Protein AF-A0A811P058-F1 (afdb_monomer_lite)

Radius of gyration: 27.22 Å; chains: 1; bounding box: 80×52×92 Å

Sequence (343 aa):
MEMPRRRNKPLLLSAISLLVLAWPASCADPVLLPVSKDTVTSLYTIPVRDGANHVIYLAGPLLWSTCAADHLPPKISCHDTACKLANAYRAPRCHEAAQLCASKTQCTAYPYNLVTGRCAAASLVHTRLIANTTDGRNSLSQVSVRAVAACTPRTLLPRLPAGAAGVAGLADDGLALPAQVAASQRVANRFLLCLPRRDNPLYYIPASGVTVNQAQVQLPAHALSTGGVVLCTRVPYTAIRPDVYRPVVQAFDRALARNDAKVPVVAPFELCYRSSMLGNTRLGYAVPDIALVLEDGKSWMFVSSCSMVDVNGQTACLAFVEMKGVKAGDLAVAAVVVGGVLT

Secondary structure (DSSP, 8-state):
--PPPP-PPPP-----------PPPP-PPPEE---EE-TTT--EEEE-BTT-EEEEETT---EEEE--TT-PPP---TTSHHHHHHTTS--TT-GGGGGTTTTSSS-EE--EETTTTEE--EEEEEEEEEEEEESSSSEEEEEEEEEEEEEE-GGG-TTSPTTEEEEEE-SSSTTSHHHHHHHHHT--S--------SS--PEEE-EEEEEETTEEP---TTTTTTT-EEE-TTSSSEEE-HHHHHHHHHHHHHHH--GGGB----TT-S-EEEGGGS-EETTEES---EEEEETTS-EEEE-HHHHEEESSSSEEEESEEEPTT--TT-TTS-SEEE-----

Structure (mmCIF, N/CA/C/O backbone):
data_AF-A0A811P058-F1
#
_entry.id   AF-A0A811P058-F1
#
loop_
_atom_site.group_PDB
_atom_site.id
_atom_site.type_symbol
_atom_site.label_atom_id
_atom_site.label_alt_id
_atom_site.label_comp_id
_atom_site.label_asym_id
_atom_site.label_entity_id
_atom_site.label_seq_id
_atom_site.pdbx_PDB_ins_code
_atom_site.Cartn_x
_atom_site.Cartn_y
_atom_site.Cartn_z
_atom_site.occupancy
_atom_site.B_iso_or_equiv
_atom_site.auth_seq_id
_atom_site.auth_comp_id
_atom_site.auth_asym_id
_atom_site.auth_atom_id
_atom_site.pdbx_PDB_model_num
ATOM 1 N N . MET A 1 1 ? 54.158 19.398 63.928 1.00 38.81 1 MET A N 1
ATOM 2 C CA . MET A 1 1 ? 53.515 18.847 62.717 1.00 38.81 1 MET A CA 1
ATOM 3 C C . MET A 1 1 ? 52.193 19.573 62.563 1.00 38.81 1 MET A C 1
ATOM 5 O O . MET A 1 1 ? 51.240 19.215 63.233 1.00 38.81 1 MET A O 1
ATOM 9 N N . GLU A 1 2 ? 52.171 20.626 61.750 1.00 34.31 2 GLU A N 1
ATOM 10 C CA . GLU A 1 2 ? 50.990 21.460 61.505 1.00 34.31 2 GLU A CA 1
ATOM 11 C C . GLU A 1 2 ? 50.719 21.414 59.992 1.00 34.31 2 GLU A C 1
ATOM 13 O O . GLU A 1 2 ? 51.580 21.797 59.199 1.00 34.31 2 GLU A O 1
ATOM 18 N N . MET A 1 3 ? 49.575 20.866 59.572 1.00 35.75 3 MET A N 1
ATOM 19 C CA . MET A 1 3 ? 49.174 20.802 58.158 1.00 35.75 3 MET A CA 1
ATOM 20 C C . MET A 1 3 ? 48.406 22.069 57.748 1.00 35.75 3 MET A C 1
ATOM 22 O O . MET A 1 3 ? 47.492 22.470 58.471 1.00 35.75 3 MET A O 1
ATOM 26 N N . PRO A 1 4 ? 48.656 22.665 56.565 1.00 42.00 4 PRO A N 1
ATOM 27 C CA . PRO A 1 4 ? 47.849 23.779 56.085 1.00 42.00 4 PRO A CA 1
ATOM 28 C C . PRO A 1 4 ? 46.594 23.297 55.334 1.00 42.00 4 PRO A C 1
ATOM 30 O O . PRO A 1 4 ? 46.654 22.508 54.389 1.00 42.00 4 PRO A O 1
ATOM 33 N N . ARG A 1 5 ? 45.436 23.831 55.747 1.00 41.66 5 ARG A N 1
ATOM 34 C CA . ARG A 1 5 ? 44.120 23.685 55.100 1.00 41.66 5 ARG A CA 1
ATOM 35 C C . ARG A 1 5 ? 44.126 24.271 53.681 1.00 41.66 5 ARG A C 1
ATOM 37 O O . ARG A 1 5 ? 44.352 25.467 53.502 1.00 41.66 5 ARG A O 1
ATOM 44 N N . ARG A 1 6 ? 43.777 23.458 52.674 1.00 42.59 6 ARG A N 1
ATOM 45 C CA . ARG A 1 6 ? 43.432 23.933 51.321 1.00 42.59 6 ARG A CA 1
ATOM 46 C C . ARG A 1 6 ? 42.045 24.583 51.315 1.00 42.59 6 ARG A C 1
ATOM 48 O O . ARG A 1 6 ? 41.082 24.040 51.845 1.00 42.59 6 ARG A O 1
ATOM 55 N N . ARG A 1 7 ? 41.970 25.758 50.693 1.00 42.44 7 ARG A N 1
ATOM 56 C CA . ARG A 1 7 ? 40.791 26.622 50.565 1.00 42.44 7 ARG A CA 1
ATOM 57 C C . ARG A 1 7 ? 40.096 26.311 49.231 1.00 42.44 7 ARG A C 1
ATOM 59 O O . ARG A 1 7 ? 40.670 26.571 48.177 1.00 42.44 7 ARG A O 1
ATOM 66 N N . ASN A 1 8 ? 38.891 25.742 49.275 1.00 36.94 8 ASN A N 1
ATOM 67 C CA . ASN A 1 8 ? 38.067 25.483 48.087 1.00 36.94 8 ASN A CA 1
ATOM 68 C C . ASN A 1 8 ? 37.510 26.800 47.516 1.00 36.94 8 ASN A C 1
ATOM 70 O O . ASN A 1 8 ? 36.935 27.597 48.255 1.00 36.94 8 ASN A O 1
ATOM 74 N N . LYS A 1 9 ? 37.658 27.015 46.202 1.00 41.53 9 LYS A N 1
ATOM 75 C CA . LYS A 1 9 ? 36.930 28.040 45.432 1.00 41.53 9 LYS A CA 1
ATOM 76 C C . LYS A 1 9 ? 35.772 27.360 44.684 1.00 41.53 9 LYS A C 1
ATOM 78 O O . LYS A 1 9 ? 36.007 26.295 44.114 1.00 41.53 9 LYS A O 1
ATOM 83 N N . PRO A 1 10 ? 34.555 27.929 44.657 1.00 41.50 10 PRO A N 1
ATOM 84 C CA . PRO A 1 10 ? 33.434 27.337 43.937 1.00 41.50 10 PRO A CA 1
ATOM 85 C C . PRO A 1 10 ? 33.544 27.635 42.433 1.00 41.50 10 PRO A C 1
ATOM 87 O O . PRO A 1 10 ? 33.749 28.783 42.036 1.00 41.50 10 PRO A O 1
ATOM 90 N N . LEU A 1 11 ? 33.413 26.600 41.597 1.00 42.66 11 LEU A N 1
ATOM 91 C CA . LEU A 1 11 ? 33.193 26.745 40.156 1.00 42.66 11 LEU A CA 1
ATOM 92 C C . LEU A 1 11 ? 31.744 27.194 39.913 1.00 42.66 11 LEU A C 1
ATOM 94 O O . LEU A 1 11 ? 30.808 26.475 40.256 1.00 42.66 11 LEU A O 1
ATOM 98 N N . LEU A 1 12 ? 31.562 28.359 39.289 1.00 43.12 12 LEU A N 1
ATOM 99 C CA . LEU A 1 12 ? 30.292 28.769 38.690 1.00 43.12 12 LEU A CA 1
ATOM 100 C C . LEU A 1 12 ? 30.102 28.024 37.359 1.00 43.12 12 LEU A C 1
ATOM 102 O O . LEU A 1 12 ? 30.808 28.289 36.389 1.00 43.12 12 LEU A O 1
ATOM 106 N N . LEU A 1 13 ? 29.148 27.093 37.316 1.00 39.47 13 LEU A N 1
ATOM 107 C CA . LEU A 1 13 ? 28.668 26.460 36.086 1.00 39.47 13 LEU A CA 1
ATOM 108 C C . LEU A 1 13 ? 27.566 27.336 35.471 1.00 39.47 13 LEU A C 1
ATOM 110 O O . LEU A 1 13 ? 26.465 27.441 36.004 1.00 39.47 13 LEU A O 1
ATOM 114 N N . SER A 1 14 ? 27.893 27.978 34.351 1.00 42.94 14 SER 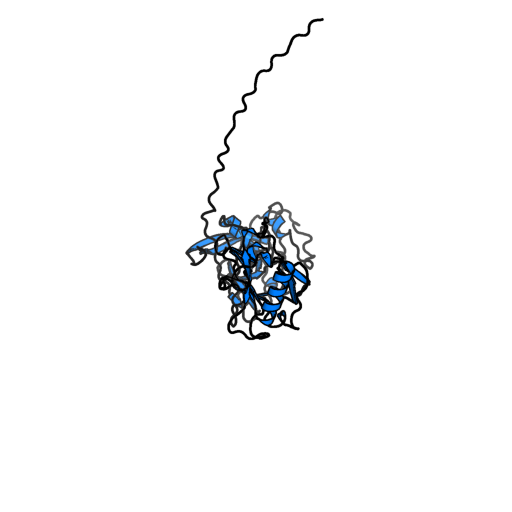A N 1
ATOM 115 C CA . SER A 1 14 ? 26.953 28.676 33.471 1.00 42.94 14 SER A CA 1
ATOM 116 C C . SER A 1 14 ? 26.038 27.658 32.778 1.00 42.94 14 SER A C 1
ATOM 118 O O . SER A 1 14 ? 26.513 26.793 32.041 1.00 42.94 14 SER A O 1
ATOM 120 N N . ALA A 1 15 ? 24.729 27.740 33.027 1.00 45.22 15 ALA A N 1
ATOM 121 C CA . ALA A 1 15 ? 23.721 26.944 32.337 1.00 45.22 15 ALA A CA 1
ATOM 122 C C . ALA A 1 15 ? 23.413 27.576 30.969 1.00 45.22 15 ALA A C 1
ATOM 124 O O . ALA A 1 15 ? 22.687 28.566 30.873 1.00 45.22 15 ALA A O 1
ATOM 125 N N . ILE A 1 16 ? 23.971 27.004 29.903 1.00 48.12 16 ILE A N 1
ATOM 126 C CA . ILE A 1 16 ? 23.606 27.340 28.523 1.00 48.12 16 ILE A CA 1
ATOM 127 C C . ILE A 1 16 ? 22.242 26.699 28.242 1.00 48.12 16 ILE A C 1
ATOM 129 O O . ILE A 1 16 ? 22.132 25.486 28.075 1.00 48.12 16 ILE A O 1
ATOM 133 N N . SER A 1 17 ? 21.196 27.524 28.225 1.00 46.06 17 SER A N 1
ATOM 134 C CA . SER A 1 17 ? 19.852 27.132 27.798 1.00 46.06 17 SER A CA 1
ATOM 135 C C . SER A 1 17 ? 19.861 26.835 26.295 1.00 46.06 17 SER A C 1
ATOM 137 O O . SER A 1 17 ? 19.980 27.746 25.474 1.00 46.06 17 SER A O 1
ATOM 139 N N . LEU A 1 18 ? 19.773 25.554 25.923 1.00 43.38 18 LEU A N 1
ATOM 140 C CA . LEU A 1 18 ? 19.507 25.136 24.548 1.00 43.38 18 LEU A CA 1
ATOM 141 C C . LEU A 1 18 ? 18.039 25.438 24.218 1.00 43.38 18 LEU A C 1
ATOM 143 O O . LEU A 1 18 ? 17.143 24.668 24.564 1.00 43.38 18 LEU A O 1
ATOM 147 N N . LEU A 1 19 ? 17.793 26.540 23.506 1.00 43.75 19 LEU A N 1
ATOM 148 C CA . LEU A 1 19 ? 16.556 26.700 22.746 1.00 43.75 19 LEU A CA 1
ATOM 149 C C . LEU A 1 19 ? 16.527 25.639 21.639 1.00 43.75 19 LEU A C 1
ATOM 151 O O . LEU A 1 19 ? 17.188 25.766 20.609 1.00 43.75 19 LEU A O 1
ATOM 155 N N . VAL A 1 20 ? 15.742 24.586 21.854 1.00 41.78 20 VAL A N 1
ATOM 156 C CA . VAL A 1 20 ? 15.340 23.656 20.799 1.00 41.78 20 VAL A CA 1
ATOM 157 C C . VAL A 1 20 ? 14.341 24.394 19.909 1.00 41.78 20 VAL A C 1
ATOM 159 O O . VAL A 1 20 ? 13.150 24.458 20.204 1.00 41.78 20 VAL A O 1
ATOM 162 N N . LEU A 1 21 ? 14.832 24.989 18.822 1.00 40.75 21 LEU A N 1
ATOM 163 C CA . LEU A 1 21 ? 13.984 25.401 17.708 1.00 40.75 21 LEU A CA 1
ATOM 164 C C . LEU A 1 21 ? 13.399 24.125 17.094 1.00 40.75 21 LEU A C 1
ATOM 166 O O . LEU A 1 21 ? 14.088 23.409 16.367 1.00 40.75 21 LEU A O 1
ATOM 170 N N . ALA A 1 22 ? 12.142 23.821 17.415 1.00 41.25 22 ALA A N 1
ATOM 171 C CA . ALA A 1 22 ? 11.374 22.823 16.690 1.00 41.25 22 ALA A CA 1
ATOM 172 C C . ALA A 1 22 ? 11.374 23.218 15.206 1.00 41.25 22 ALA A C 1
ATOM 174 O O . ALA A 1 22 ? 10.851 24.269 14.833 1.00 41.25 22 ALA A O 1
ATOM 175 N N . TRP A 1 23 ? 12.024 22.411 14.367 1.00 35.03 23 TRP A N 1
ATOM 176 C CA . TRP A 1 23 ? 11.948 22.575 12.921 1.00 35.03 23 TRP A CA 1
ATOM 177 C C . TRP A 1 23 ? 10.477 22.470 12.508 1.00 35.03 23 TRP A C 1
ATOM 179 O O . TRP A 1 23 ? 9.822 21.500 12.904 1.00 35.03 23 TRP A O 1
ATOM 189 N N . PRO A 1 24 ? 9.927 23.430 11.743 1.00 38.19 24 PRO A N 1
ATOM 190 C CA . PRO A 1 24 ? 8.589 23.263 11.206 1.00 38.19 24 PRO A CA 1
ATOM 191 C C . PRO A 1 24 ? 8.572 21.987 10.359 1.00 38.19 24 PRO A C 1
ATOM 193 O O . PRO A 1 24 ? 9.517 21.713 9.612 1.00 38.19 24 PRO A O 1
ATOM 196 N N . ALA A 1 25 ? 7.507 21.192 10.501 1.00 45.97 25 ALA A N 1
ATOM 197 C CA . ALA A 1 25 ? 7.201 20.124 9.560 1.00 45.97 25 ALA A CA 1
ATOM 198 C C . ALA A 1 25 ? 7.347 20.700 8.145 1.00 45.97 25 ALA A C 1
ATOM 200 O O . ALA A 1 25 ? 6.796 21.764 7.869 1.00 45.97 25 ALA A O 1
ATOM 201 N N . SER A 1 26 ? 8.167 20.069 7.295 1.00 48.47 26 SER A N 1
ATOM 202 C CA . SER A 1 26 ? 8.442 20.580 5.946 1.00 48.47 26 SER A CA 1
ATOM 203 C C . SER A 1 26 ? 7.128 20.932 5.253 1.00 48.47 26 SER A C 1
ATOM 205 O O . SER A 1 26 ? 6.307 20.049 5.029 1.00 48.47 26 SER A O 1
ATOM 207 N N . CYS A 1 27 ? 6.938 22.210 4.911 1.00 56.34 27 CYS A N 1
ATOM 208 C CA . CYS A 1 27 ? 5.763 22.737 4.206 1.00 56.34 27 CYS A CA 1
ATOM 209 C C . CYS A 1 27 ? 5.696 22.289 2.731 1.00 56.34 27 CYS A C 1
ATOM 211 O O . CYS A 1 27 ? 5.217 23.035 1.883 1.00 56.34 27 CYS A O 1
ATOM 213 N N . ALA A 1 28 ? 6.278 21.136 2.397 1.00 75.81 28 ALA A N 1
ATOM 214 C CA . ALA A 1 28 ? 6.327 20.619 1.042 1.00 75.81 28 ALA A CA 1
ATOM 215 C C . ALA A 1 28 ? 5.158 19.658 0.825 1.00 75.81 28 ALA A C 1
ATOM 217 O O . ALA A 1 28 ? 5.014 18.669 1.547 1.00 75.81 28 ALA A O 1
ATOM 218 N N . ASP A 1 29 ? 4.342 19.951 -0.183 1.00 85.06 29 ASP A N 1
ATOM 219 C CA . ASP A 1 29 ? 3.196 19.125 -0.538 1.00 85.06 29 ASP A CA 1
ATOM 220 C C . ASP A 1 29 ? 3.654 17.761 -1.103 1.00 85.06 29 ASP A C 1
ATOM 222 O O . ASP A 1 29 ? 4.526 17.714 -1.983 1.00 85.06 29 ASP A O 1
ATOM 226 N N . PRO A 1 30 ? 3.082 16.634 -0.637 1.00 91.06 30 PRO A N 1
ATOM 227 C CA . PRO A 1 30 ? 3.326 15.310 -1.203 1.00 91.06 30 PRO A CA 1
ATOM 228 C C . PRO A 1 30 ? 3.024 15.219 -2.700 1.00 91.06 30 PRO A C 1
ATOM 230 O O . PRO A 1 30 ? 2.215 15.971 -3.238 1.00 91.06 30 PRO A O 1
ATOM 233 N N . VAL A 1 31 ? 3.623 14.230 -3.366 1.00 92.88 31 VAL A N 1
ATOM 234 C CA . VAL A 1 31 ? 3.373 13.939 -4.785 1.00 92.88 31 VAL A CA 1
ATOM 235 C C . VAL A 1 31 ? 2.233 12.932 -4.939 1.00 92.88 31 VAL A C 1
ATOM 237 O O . VAL A 1 31 ? 2.229 11.879 -4.304 1.00 92.88 31 VAL A O 1
ATOM 240 N N . LEU A 1 32 ? 1.300 13.240 -5.835 1.00 89.94 32 LEU A N 1
ATOM 241 C CA . LEU A 1 32 ? 0.148 12.434 -6.210 1.00 89.94 32 LEU A CA 1
ATOM 242 C C . LEU A 1 32 ? 0.330 11.859 -7.619 1.00 89.94 32 LEU A C 1
ATOM 244 O O . LEU A 1 32 ? 0.570 12.583 -8.588 1.00 89.94 32 LEU A O 1
ATOM 248 N N . LEU A 1 33 ? 0.156 10.543 -7.730 1.00 90.44 33 LEU A N 1
ATOM 249 C CA . LEU A 1 33 ? 0.177 9.806 -8.990 1.00 90.44 33 LEU A CA 1
ATOM 250 C C . LEU A 1 33 ? -1.098 8.958 -9.103 1.00 90.44 33 LEU A C 1
ATOM 252 O O . LEU A 1 33 ? -1.390 8.188 -8.184 1.00 90.44 33 LEU A O 1
ATOM 256 N N . PRO A 1 34 ? -1.865 9.066 -10.203 1.00 87.44 34 PRO A N 1
ATOM 257 C CA . PRO A 1 34 ? -3.047 8.238 -10.396 1.00 87.44 34 PRO A CA 1
ATOM 258 C C . PRO A 1 34 ? -2.641 6.792 -10.691 1.00 87.44 34 PRO A C 1
ATOM 260 O O . PRO A 1 34 ? -1.774 6.536 -11.527 1.00 87.44 34 PRO A O 1
ATOM 263 N N . VAL A 1 35 ? -3.302 5.839 -10.035 1.00 85.75 35 VAL A N 1
ATOM 264 C CA . VAL A 1 35 ? -3.096 4.406 -10.271 1.00 85.75 35 VAL A CA 1
ATOM 265 C C . VAL A 1 35 ? -4.185 3.876 -11.193 1.00 85.75 35 VAL A C 1
ATOM 267 O O . VAL A 1 35 ? -5.365 4.144 -10.987 1.00 85.75 35 VAL A O 1
ATOM 270 N N . SER A 1 36 ? -3.799 3.078 -12.183 1.00 81.75 36 SER A N 1
ATOM 271 C CA . SER A 1 36 ? -4.719 2.371 -13.080 1.00 81.75 36 SER A CA 1
ATOM 272 C C . SER A 1 36 ? -4.511 0.865 -12.992 1.00 81.75 36 SER A C 1
ATOM 274 O O . SER A 1 36 ? -3.379 0.408 -12.867 1.00 81.75 36 SER A O 1
ATOM 276 N N . LYS A 1 37 ? -5.593 0.083 -13.076 1.00 79.38 37 LYS A N 1
ATOM 277 C CA . LYS A 1 37 ? -5.523 -1.379 -13.214 1.00 79.38 37 LYS A CA 1
ATOM 278 C C . LYS A 1 37 ? -5.682 -1.774 -14.679 1.00 79.38 37 LYS A C 1
ATOM 280 O O . LYS A 1 37 ? -6.705 -1.459 -15.299 1.00 79.38 37 LYS A O 1
ATOM 285 N N . ASP A 1 38 ? -4.698 -2.492 -15.203 1.00 75.38 38 ASP A N 1
ATOM 286 C CA . ASP A 1 38 ? -4.760 -3.111 -16.522 1.00 75.38 38 ASP A CA 1
ATOM 287 C C . ASP A 1 38 ? -5.654 -4.358 -16.481 1.00 75.38 38 ASP A C 1
ATOM 289 O O . ASP A 1 38 ? -5.495 -5.224 -15.622 1.00 75.38 38 ASP A O 1
ATOM 293 N N . THR A 1 39 ? -6.620 -4.462 -17.391 1.00 74.44 39 THR A N 1
ATOM 294 C CA . THR A 1 39 ? -7.591 -5.571 -17.387 1.00 74.44 39 THR A CA 1
ATOM 295 C C . THR A 1 39 ? -7.058 -6.864 -17.962 1.00 74.44 39 THR A C 1
ATOM 297 O O . THR A 1 39 ? -7.596 -7.918 -17.644 1.00 74.44 39 THR A O 1
ATOM 300 N N . VAL A 1 40 ? -6.028 -6.798 -18.803 1.00 76.25 40 VAL A N 1
ATOM 301 C CA . VAL A 1 40 ? -5.489 -7.981 -19.482 1.00 76.25 40 VAL A CA 1
ATOM 302 C C . VAL A 1 40 ? -4.523 -8.722 -18.562 1.00 76.25 40 VAL A C 1
ATOM 304 O O . VAL A 1 40 ? -4.587 -9.939 -18.428 1.00 76.25 40 VAL A O 1
ATOM 307 N N . THR A 1 41 ? -3.644 -7.984 -17.891 1.00 73.19 41 THR A N 1
ATOM 308 C CA . THR A 1 41 ? -2.590 -8.534 -17.029 1.00 73.19 41 THR A CA 1
ATOM 309 C C . THR A 1 41 ? -2.934 -8.482 -15.542 1.00 73.19 41 THR A C 1
ATOM 311 O O . THR A 1 41 ? -2.233 -9.084 -14.734 1.00 73.19 41 THR A O 1
ATOM 314 N N . SER A 1 42 ? -3.995 -7.761 -15.155 1.00 73.69 42 SER A N 1
ATOM 315 C CA . SER A 1 42 ? -4.339 -7.449 -13.757 1.00 73.69 42 SER A CA 1
ATOM 316 C C . SER A 1 42 ? -3.266 -6.672 -12.979 1.00 73.69 42 SER A C 1
ATOM 318 O O . SER A 1 42 ? -3.402 -6.506 -11.764 1.00 73.69 42 SER A O 1
ATOM 320 N N . LEU A 1 43 ? -2.232 -6.169 -13.659 1.00 77.44 43 LEU A N 1
ATOM 321 C CA . LEU A 1 43 ? -1.178 -5.350 -13.069 1.00 77.44 43 LEU A CA 1
ATOM 322 C C . LEU A 1 43 ? -1.642 -3.900 -12.891 1.00 77.44 43 LEU A C 1
ATOM 324 O O . LEU A 1 43 ? -2.554 -3.426 -13.570 1.00 77.44 43 LEU A O 1
ATOM 328 N N . TYR A 1 44 ? -0.988 -3.188 -11.978 1.00 82.38 44 TYR A N 1
ATOM 329 C CA . TYR A 1 44 ? -1.272 -1.783 -11.696 1.00 82.38 44 TYR A CA 1
ATOM 330 C C . TYR A 1 44 ? -0.183 -0.893 -12.264 1.00 82.38 44 TYR A C 1
ATOM 332 O O . TYR A 1 44 ? 0.995 -1.227 -12.152 1.00 82.38 44 TYR A O 1
ATOM 340 N N . THR A 1 45 ? -0.565 0.244 -12.834 1.00 88.31 45 THR A N 1
ATOM 341 C CA . THR A 1 45 ? 0.360 1.196 -13.442 1.00 88.31 45 THR A CA 1
ATOM 342 C C . THR A 1 45 ? 0.178 2.603 -12.902 1.00 88.31 45 THR A C 1
ATOM 344 O O . THR A 1 45 ? -0.933 3.007 -12.562 1.00 88.31 45 THR A O 1
ATOM 347 N N . ILE A 1 46 ? 1.272 3.356 -12.901 1.00 91.12 46 ILE A N 1
ATOM 348 C CA . ILE A 1 46 ? 1.311 4.803 -12.676 1.00 91.12 46 ILE A CA 1
ATOM 349 C C . ILE A 1 46 ? 1.997 5.488 -13.864 1.00 91.12 46 ILE A C 1
ATOM 351 O O . ILE A 1 46 ? 2.926 4.907 -14.438 1.00 91.12 46 ILE A O 1
ATOM 355 N N . PRO A 1 47 ? 1.587 6.709 -14.240 1.00 90.00 47 PRO A N 1
ATOM 356 C CA . PRO A 1 47 ? 2.334 7.506 -15.202 1.00 90.00 47 PRO A CA 1
ATOM 357 C C . PRO A 1 47 ? 3.617 8.013 -14.534 1.00 90.00 47 PRO A C 1
ATOM 359 O O . PRO A 1 47 ? 3.573 8.509 -13.412 1.00 90.00 47 PRO A O 1
ATOM 362 N N . VAL A 1 48 ? 4.770 7.869 -15.191 1.00 82.88 48 VAL A N 1
ATOM 363 C CA . VAL A 1 48 ? 6.050 8.319 -14.609 1.00 82.88 48 VAL A CA 1
ATOM 364 C C . VAL A 1 48 ? 6.832 9.172 -15.598 1.00 82.88 48 VAL A C 1
ATOM 366 O O . VAL A 1 48 ? 6.769 10.399 -15.554 1.00 82.88 48 VAL A O 1
ATOM 369 N N . ARG A 1 49 ? 7.590 8.531 -16.487 1.00 69.44 49 ARG A N 1
ATOM 370 C CA . ARG A 1 49 ? 8.511 9.195 -17.409 1.00 69.44 49 ARG A CA 1
ATOM 371 C C . ARG A 1 49 ? 7.789 9.559 -18.698 1.00 69.44 49 ARG A C 1
ATOM 373 O O . ARG A 1 49 ? 7.265 8.664 -19.351 1.00 69.44 49 ARG A O 1
ATOM 380 N N . ASP A 1 50 ? 7.773 10.844 -19.050 1.00 68.62 50 ASP A N 1
ATOM 381 C CA . ASP A 1 50 ? 7.165 11.362 -20.288 1.00 68.62 50 ASP A CA 1
ATOM 382 C C . ASP A 1 50 ? 5.698 10.915 -20.480 1.00 68.62 50 ASP A C 1
ATOM 384 O O . ASP A 1 50 ? 5.233 10.672 -21.590 1.00 68.62 50 ASP A O 1
ATOM 388 N N . GLY A 1 51 ? 4.971 10.738 -19.368 1.00 68.25 51 GLY A N 1
ATOM 389 C CA . GLY A 1 51 ? 3.594 10.231 -19.355 1.00 68.25 51 GLY A CA 1
ATOM 390 C C . GLY A 1 51 ? 3.453 8.722 -19.596 1.00 68.25 51 GLY A C 1
ATOM 391 O O . GLY A 1 51 ? 2.347 8.196 -19.500 1.00 68.25 51 GLY A O 1
ATOM 392 N N . ALA A 1 52 ? 4.545 7.997 -19.856 1.00 86.19 52 ALA A N 1
ATOM 393 C CA . ALA A 1 52 ? 4.504 6.558 -20.068 1.00 86.19 52 ALA A CA 1
ATOM 394 C C . ALA A 1 52 ? 4.185 5.798 -18.771 1.00 86.19 52 ALA A C 1
ATOM 396 O O . ALA A 1 52 ? 4.708 6.091 -17.685 1.00 86.19 52 ALA A O 1
ATOM 397 N N . ASN A 1 53 ? 3.352 4.767 -18.906 1.00 91.62 53 ASN A N 1
ATOM 398 C CA . ASN A 1 53 ? 2.921 3.934 -17.793 1.00 91.62 53 ASN A CA 1
ATOM 399 C C . ASN A 1 53 ? 4.049 3.019 -17.312 1.00 91.62 53 ASN A C 1
ATOM 401 O O . ASN A 1 53 ? 4.765 2.410 -18.106 1.00 91.62 53 ASN A O 1
ATOM 405 N N . HIS A 1 54 ? 4.183 2.901 -15.998 1.00 94.00 54 HIS A N 1
ATOM 406 C CA . HIS A 1 54 ? 5.113 1.991 -15.346 1.00 94.00 54 HIS A CA 1
ATOM 407 C C . HIS A 1 54 ? 4.344 1.108 -14.379 1.00 94.00 54 HIS A C 1
ATOM 409 O O . HIS A 1 54 ? 3.503 1.596 -13.625 1.00 94.00 54 HIS A O 1
ATOM 415 N N . VAL A 1 55 ? 4.626 -0.191 -14.401 1.00 91.56 55 VAL A N 1
ATOM 416 C CA . VAL A 1 55 ? 3.999 -1.153 -13.493 1.00 91.56 55 VAL A CA 1
ATOM 417 C C . VAL A 1 55 ? 4.501 -0.920 -12.074 1.00 91.56 55 VAL A C 1
ATOM 419 O O . VAL A 1 55 ? 5.699 -0.777 -11.852 1.00 91.56 55 VAL A O 1
ATOM 422 N N . ILE A 1 56 ? 3.593 -0.896 -11.106 1.00 87.56 56 ILE A N 1
ATOM 423 C CA . ILE A 1 56 ? 3.933 -0.780 -9.690 1.00 87.56 56 ILE A CA 1
ATOM 424 C C . ILE A 1 56 ? 4.518 -2.105 -9.211 1.00 87.56 56 ILE A C 1
ATOM 426 O O . ILE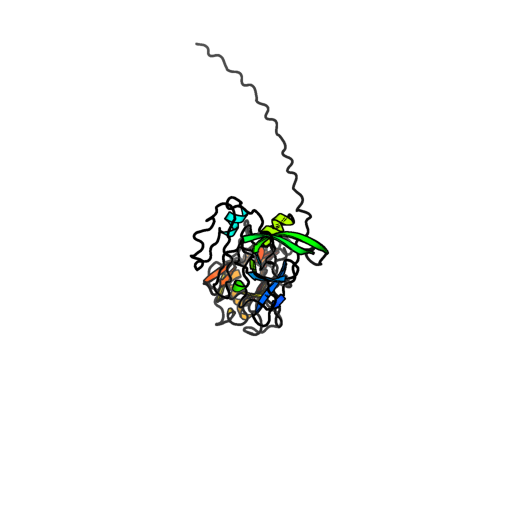 A 1 56 ? 3.880 -3.151 -9.344 1.00 87.56 56 ILE A O 1
ATOM 430 N N . TYR A 1 57 ? 5.696 -2.057 -8.593 1.00 81.75 57 TYR A N 1
ATOM 431 C CA . TYR A 1 57 ? 6.291 -3.224 -7.954 1.00 81.75 57 TYR A CA 1
ATOM 432 C C . TYR A 1 57 ? 6.714 -2.916 -6.516 1.00 81.75 57 TYR A C 1
ATOM 434 O O . TYR A 1 57 ? 7.737 -2.282 -6.276 1.00 81.75 57 TYR A O 1
ATOM 442 N N . LEU A 1 58 ? 5.934 -3.403 -5.545 1.00 75.38 58 LEU A N 1
ATOM 443 C CA . LEU A 1 58 ? 6.146 -3.131 -4.115 1.00 75.38 58 LEU A CA 1
ATOM 444 C C . LEU A 1 58 ? 7.493 -3.629 -3.580 1.00 75.38 58 LEU A C 1
ATOM 446 O O . LEU A 1 58 ? 8.091 -2.969 -2.744 1.00 75.38 58 LEU A O 1
ATOM 450 N N . ALA A 1 59 ? 7.986 -4.760 -4.086 1.00 74.19 59 ALA A N 1
ATOM 451 C CA . ALA A 1 59 ? 9.296 -5.302 -3.721 1.00 74.19 59 ALA A CA 1
ATOM 452 C C . ALA A 1 59 ? 10.403 -4.905 -4.719 1.00 74.19 59 ALA A C 1
ATOM 454 O O . ALA A 1 59 ? 11.494 -5.470 -4.709 1.00 74.19 59 ALA A O 1
ATOM 455 N N . GLY A 1 60 ? 10.122 -3.956 -5.617 1.00 77.81 60 GLY A N 1
ATOM 456 C CA . GLY A 1 60 ? 11.082 -3.466 -6.597 1.00 77.81 60 GLY A CA 1
ATOM 457 C C . GLY A 1 60 ? 12.017 -2.418 -5.999 1.00 77.81 60 GLY A C 1
ATOM 458 O O . GLY A 1 60 ? 11.516 -1.392 -5.543 1.00 77.81 60 GLY A O 1
ATOM 459 N N . PRO A 1 61 ? 13.347 -2.606 -6.056 1.00 85.25 61 PRO A N 1
ATOM 460 C CA . PRO A 1 61 ? 14.309 -1.620 -5.555 1.00 85.25 61 PRO A CA 1
ATOM 461 C C . PRO A 1 61 ? 14.608 -0.496 -6.561 1.00 85.25 61 PRO A C 1
ATOM 463 O O . PRO A 1 61 ? 15.280 0.470 -6.229 1.00 85.25 61 PRO A O 1
ATOM 466 N N . LEU A 1 62 ? 14.146 -0.619 -7.811 1.00 91.44 62 LEU A N 1
ATOM 467 C CA . LEU A 1 62 ? 14.528 0.266 -8.910 1.00 91.44 62 LEU A CA 1
ATOM 468 C C . LEU A 1 62 ? 13.314 0.817 -9.655 1.00 91.44 62 LEU A C 1
ATOM 470 O O . LEU A 1 62 ? 12.364 0.089 -9.947 1.00 91.44 62 LEU A O 1
ATOM 474 N N . LEU A 1 63 ? 13.412 2.080 -10.065 1.00 93.94 63 LEU A N 1
ATOM 475 C CA . LEU A 1 63 ? 12.677 2.607 -11.211 1.00 93.94 63 LEU A CA 1
ATOM 476 C C . LEU A 1 63 ? 13.430 2.231 -12.494 1.00 93.94 63 LEU A C 1
ATOM 478 O O . LEU A 1 63 ? 14.616 2.531 -12.632 1.00 93.94 63 LEU A O 1
ATOM 482 N N . TRP A 1 64 ? 12.763 1.595 -13.453 1.00 93.25 64 TRP A N 1
ATOM 483 C CA . TRP A 1 64 ? 13.364 1.282 -14.746 1.00 93.25 64 TRP A CA 1
ATOM 484 C C . TRP A 1 64 ? 12.379 1.463 -15.891 1.00 93.25 64 TRP A C 1
ATOM 486 O O . TRP A 1 64 ? 11.175 1.276 -15.732 1.00 93.25 64 TRP A O 1
ATOM 496 N N . SER A 1 65 ? 12.904 1.854 -17.049 1.00 93.12 65 SER A N 1
ATOM 497 C CA . SER A 1 65 ? 12.113 2.237 -18.216 1.00 93.12 65 SER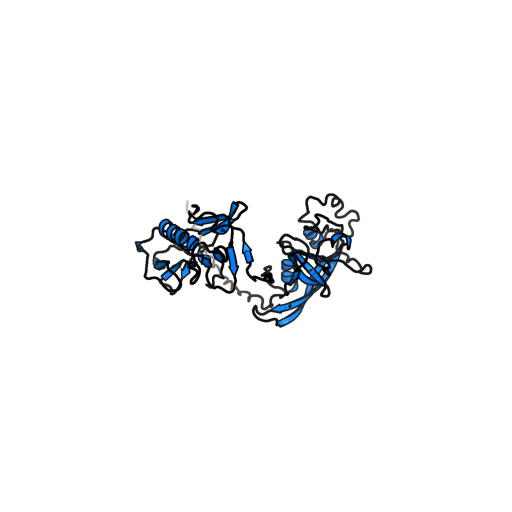 A CA 1
ATOM 498 C C . SER A 1 65 ? 12.862 1.922 -19.504 1.00 93.12 65 SER A C 1
ATOM 500 O O . SER A 1 65 ? 14.093 1.837 -19.508 1.00 93.12 65 SER A O 1
ATOM 502 N N . THR A 1 66 ? 12.152 1.777 -20.616 1.00 91.69 66 THR A N 1
ATOM 503 C CA . THR A 1 66 ? 12.772 1.856 -21.938 1.00 91.69 66 THR A CA 1
ATOM 504 C C . THR A 1 66 ? 13.237 3.274 -22.225 1.00 91.69 66 THR A C 1
ATOM 506 O O . THR A 1 66 ? 12.625 4.246 -21.786 1.00 91.69 66 THR A O 1
ATOM 509 N N . CYS A 1 67 ? 14.308 3.392 -22.999 1.00 85.94 67 CYS A N 1
ATOM 510 C CA . CYS A 1 67 ? 14.901 4.671 -23.366 1.00 85.94 67 CYS A CA 1
ATOM 511 C C . CYS A 1 67 ? 15.071 4.759 -24.878 1.00 85.94 67 CYS A C 1
ATOM 513 O O . CYS A 1 67 ? 15.221 3.734 -25.546 1.00 85.94 67 CYS A O 1
ATOM 515 N N . ALA A 1 68 ? 15.034 5.979 -25.409 1.00 78.00 68 ALA A N 1
ATOM 516 C CA . ALA A 1 68 ? 15.375 6.230 -26.801 1.00 78.00 68 ALA A CA 1
ATOM 517 C C . ALA A 1 68 ? 16.874 5.958 -27.042 1.00 78.00 68 ALA A C 1
ATOM 519 O O . ALA A 1 68 ? 17.692 6.099 -26.130 1.00 78.00 68 ALA A O 1
ATOM 520 N N . ALA A 1 69 ? 17.219 5.508 -28.251 1.00 62.62 69 ALA A N 1
ATOM 521 C CA . ALA A 1 69 ? 18.574 5.067 -28.600 1.00 62.62 69 ALA A CA 1
ATOM 522 C C . ALA A 1 69 ? 19.602 6.215 -28.650 1.00 62.62 69 ALA A C 1
ATOM 524 O O . ALA A 1 69 ? 20.800 5.977 -28.557 1.00 62.62 69 ALA A O 1
ATOM 525 N N . ASP A 1 70 ? 19.126 7.449 -28.777 1.00 59.50 70 ASP A N 1
ATOM 526 C CA . ASP A 1 70 ? 19.887 8.699 -28.792 1.00 59.50 70 ASP A CA 1
ATOM 527 C C . ASP A 1 70 ? 20.081 9.305 -27.393 1.00 59.50 70 ASP A C 1
ATOM 529 O O . ASP A 1 70 ? 20.742 10.335 -27.238 1.00 59.50 70 ASP A O 1
ATOM 533 N N . HIS A 1 71 ? 19.532 8.673 -26.351 1.00 63.47 71 HIS A N 1
ATOM 534 C CA . HIS A 1 71 ? 19.700 9.157 -24.994 1.00 63.47 71 HIS A CA 1
ATOM 535 C C . HIS A 1 71 ? 21.155 8.954 -24.564 1.00 63.47 71 HIS A C 1
ATOM 537 O O . HIS A 1 71 ? 21.583 7.835 -24.277 1.00 63.47 71 HIS A O 1
ATOM 543 N N . LEU A 1 72 ? 21.916 10.049 -24.490 1.00 58.81 72 LEU A N 1
ATOM 544 C CA . LEU A 1 72 ? 23.267 10.046 -23.933 1.00 58.81 72 LEU A CA 1
ATOM 545 C C . LEU A 1 72 ? 23.216 9.408 -22.535 1.00 58.81 72 LEU A C 1
ATOM 547 O O . LEU A 1 72 ? 22.494 9.915 -21.664 1.00 58.81 72 LEU A O 1
ATOM 551 N N . PRO A 1 73 ? 23.931 8.294 -22.297 1.00 59.28 73 PRO A N 1
ATOM 552 C CA . PRO A 1 73 ? 23.972 7.712 -20.974 1.00 59.28 73 PRO A CA 1
ATOM 553 C C . PRO A 1 73 ? 24.726 8.697 -20.070 1.00 59.28 73 PRO A C 1
ATOM 555 O O . PRO A 1 73 ? 25.817 9.155 -20.428 1.00 59.28 73 PRO A O 1
ATOM 558 N N . PRO A 1 74 ? 24.172 9.087 -18.915 1.00 62.09 74 PRO A N 1
ATOM 559 C CA . PRO A 1 74 ? 24.877 9.969 -18.015 1.00 62.09 74 PRO A CA 1
ATOM 560 C C . PRO A 1 74 ? 26.105 9.265 -17.459 1.00 62.09 74 PRO A C 1
ATOM 562 O O . PRO A 1 74 ? 26.181 8.038 -17.362 1.00 62.09 74 PRO A O 1
ATOM 565 N N . LYS A 1 75 ? 27.066 10.087 -17.049 1.00 69.50 75 LYS A N 1
ATOM 566 C CA . LYS A 1 75 ? 28.297 9.657 -16.392 1.00 69.50 75 LYS A CA 1
ATOM 567 C C . LYS A 1 75 ? 28.010 9.268 -14.934 1.00 69.50 75 LYS A C 1
ATOM 569 O O . LYS A 1 75 ? 28.552 9.893 -14.033 1.00 69.50 75 LYS A O 1
ATOM 574 N N . ILE A 1 76 ? 27.129 8.289 -14.699 1.00 86.25 76 ILE A N 1
ATOM 575 C CA . ILE A 1 76 ? 26.991 7.668 -13.375 1.00 86.25 76 ILE A CA 1
ATOM 576 C C . ILE A 1 76 ? 28.096 6.623 -13.260 1.00 86.25 76 ILE A C 1
ATOM 578 O O . ILE A 1 76 ? 28.095 5.602 -13.956 1.00 86.25 76 ILE A O 1
ATOM 582 N N . SER A 1 77 ? 29.063 6.926 -12.405 1.00 85.75 77 SER A N 1
ATOM 583 C CA . SER A 1 77 ? 30.244 6.110 -12.172 1.00 85.75 77 SER A CA 1
ATOM 584 C C . SER A 1 77 ? 29.930 4.952 -11.230 1.00 85.75 77 SER A C 1
ATOM 586 O O . SER A 1 77 ? 29.019 5.004 -10.405 1.00 85.75 77 SER A O 1
ATOM 588 N N . CYS A 1 78 ? 30.754 3.911 -11.290 1.00 83.44 78 CYS A N 1
ATOM 589 C CA . CYS A 1 78 ? 30.717 2.794 -10.352 1.00 83.44 78 CYS A CA 1
ATOM 590 C C . CYS A 1 78 ? 30.929 3.198 -8.884 1.00 83.44 78 CYS A C 1
ATOM 592 O O . CYS A 1 78 ? 30.507 2.484 -7.975 1.00 83.44 78 CYS A O 1
ATOM 594 N N . HIS A 1 79 ? 31.590 4.331 -8.638 1.00 85.31 79 HIS A N 1
ATOM 595 C CA . HIS A 1 79 ? 31.839 4.819 -7.282 1.00 85.31 79 HIS A CA 1
ATOM 596 C C . HIS A 1 79 ? 30.656 5.587 -6.684 1.00 85.31 79 HIS A C 1
ATOM 598 O O . HIS A 1 79 ? 30.602 5.745 -5.459 1.00 85.31 79 HIS A O 1
ATOM 604 N N . ASP A 1 80 ? 29.705 6.010 -7.520 1.00 89.56 80 ASP A N 1
ATOM 605 C CA . ASP A 1 80 ? 28.559 6.793 -7.082 1.00 89.56 80 ASP A CA 1
ATOM 606 C C . ASP A 1 80 ? 27.651 5.971 -6.171 1.00 89.56 80 ASP A C 1
ATOM 608 O O . ASP A 1 80 ? 27.387 4.786 -6.400 1.00 89.56 80 ASP A O 1
ATOM 612 N N . THR A 1 81 ? 27.106 6.627 -5.147 1.00 90.81 81 THR A N 1
ATOM 613 C CA . THR A 1 81 ? 26.147 6.011 -4.222 1.00 90.81 81 THR A CA 1
ATOM 614 C C . THR A 1 81 ? 24.941 5.439 -4.964 1.00 90.81 81 THR A C 1
ATOM 616 O O . THR A 1 81 ? 24.487 4.350 -4.626 1.00 90.81 81 THR A O 1
ATOM 619 N N . ALA A 1 82 ? 24.480 6.105 -6.030 1.00 91.38 82 ALA A N 1
ATOM 620 C CA . ALA A 1 82 ? 23.421 5.590 -6.894 1.00 91.38 82 ALA A CA 1
ATOM 621 C C . ALA A 1 82 ? 23.780 4.217 -7.489 1.00 91.38 82 ALA A C 1
ATOM 623 O O . ALA A 1 82 ? 22.954 3.313 -7.479 1.00 91.38 82 ALA A O 1
ATOM 624 N N . CYS A 1 83 ? 25.021 4.011 -7.939 1.00 89.44 83 CYS A N 1
ATOM 625 C CA . CYS A 1 83 ? 25.423 2.721 -8.497 1.00 89.44 83 CYS A CA 1
ATOM 626 C C . CYS A 1 83 ? 25.457 1.602 -7.448 1.00 89.44 83 CYS A C 1
ATOM 628 O O . CYS A 1 83 ? 25.070 0.464 -7.730 1.00 89.44 83 CYS A O 1
ATOM 630 N N . LYS A 1 84 ? 25.893 1.935 -6.227 1.00 88.81 84 LYS A N 1
ATOM 631 C CA . LYS A 1 84 ? 25.897 1.006 -5.089 1.00 88.81 84 LYS A CA 1
ATOM 632 C C . LYS A 1 84 ? 24.474 0.594 -4.713 1.00 88.81 84 LYS A C 1
ATOM 634 O O . LYS A 1 84 ? 24.214 -0.597 -4.595 1.00 88.81 84 LYS A O 1
ATOM 639 N N . LEU A 1 85 ? 23.562 1.564 -4.594 1.00 91.12 85 LEU A N 1
ATOM 640 C CA . LEU A 1 85 ? 22.141 1.328 -4.315 1.00 91.12 85 LEU A CA 1
ATOM 641 C C . LEU A 1 85 ? 21.485 0.488 -5.415 1.00 91.12 85 LEU A C 1
ATOM 643 O O . LEU A 1 85 ? 20.852 -0.521 -5.127 1.00 91.12 85 LEU A O 1
ATOM 647 N N . ALA A 1 86 ? 21.750 0.809 -6.686 1.00 89.31 86 ALA A N 1
ATOM 648 C CA . ALA A 1 86 ? 21.169 0.085 -7.816 1.00 89.31 86 ALA A CA 1
ATOM 649 C C . ALA A 1 86 ? 21.500 -1.412 -7.851 1.00 89.31 86 ALA A C 1
ATOM 651 O O . ALA A 1 86 ? 20.825 -2.183 -8.530 1.00 89.31 86 ALA A O 1
ATOM 652 N N . ASN A 1 87 ? 22.556 -1.809 -7.146 1.00 84.31 87 ASN A N 1
ATOM 653 C CA . ASN A 1 87 ? 23.064 -3.168 -7.107 1.00 84.31 87 ASN A CA 1
ATOM 654 C C . ASN A 1 87 ? 23.060 -3.780 -5.695 1.00 84.31 87 ASN A C 1
ATOM 656 O O . ASN A 1 87 ? 23.632 -4.862 -5.514 1.00 84.31 87 ASN A O 1
ATOM 660 N N . ALA A 1 88 ? 22.435 -3.108 -4.719 1.00 83.31 88 ALA A N 1
ATOM 661 C CA . ALA A 1 88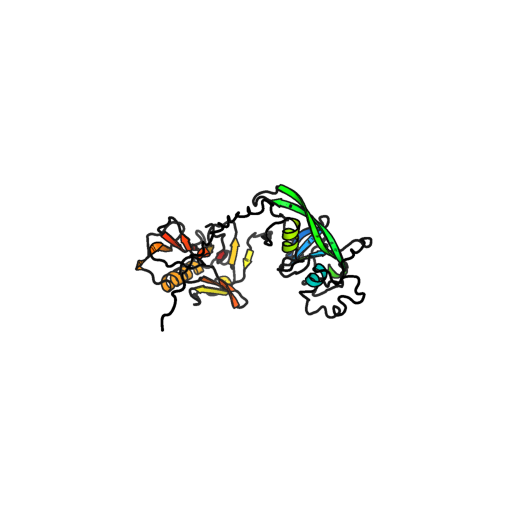 ? 22.334 -3.564 -3.334 1.00 83.31 88 ALA A CA 1
ATOM 662 C C . ALA A 1 88 ? 21.459 -4.822 -3.213 1.00 83.31 88 ALA A C 1
ATOM 664 O O . ALA A 1 88 ? 21.801 -5.749 -2.481 1.00 83.31 88 ALA A O 1
ATOM 665 N N . TYR A 1 89 ? 20.384 -4.890 -4.004 1.00 75.81 89 TYR A N 1
ATOM 666 C CA . TYR A 1 89 ? 19.463 -6.024 -4.054 1.00 75.81 89 TYR A CA 1
ATOM 667 C C . TYR A 1 89 ? 19.492 -6.680 -5.435 1.00 75.81 89 TYR A C 1
ATOM 669 O O . TYR A 1 89 ? 19.099 -6.077 -6.433 1.00 75.81 89 TYR A O 1
ATOM 677 N N . ARG A 1 90 ? 19.960 -7.933 -5.501 1.00 69.69 90 ARG A N 1
ATOM 678 C CA . ARG A 1 90 ? 20.109 -8.682 -6.760 1.00 69.69 90 ARG A CA 1
ATOM 679 C C . ARG A 1 90 ? 19.105 -9.819 -6.846 1.00 69.69 90 ARG A C 1
ATOM 681 O O . ARG A 1 90 ? 18.972 -10.611 -5.916 1.00 69.69 90 ARG A O 1
ATOM 688 N N . ALA A 1 91 ? 18.430 -9.926 -7.987 1.00 66.25 91 ALA A N 1
ATOM 689 C CA . ALA A 1 91 ? 17.541 -11.048 -8.247 1.00 66.25 91 ALA A CA 1
ATOM 690 C C . ALA A 1 91 ? 18.364 -12.349 -8.407 1.00 66.25 91 ALA A C 1
ATOM 692 O O . ALA A 1 91 ? 19.333 -12.353 -9.172 1.00 66.25 91 ALA A O 1
ATOM 693 N N . PRO A 1 92 ? 17.978 -13.464 -7.752 1.00 58.69 92 PRO A N 1
ATOM 694 C CA . PRO A 1 92 ? 18.777 -14.694 -7.718 1.00 58.69 92 PRO A CA 1
ATOM 695 C C . PRO A 1 92 ? 19.125 -15.278 -9.090 1.00 58.69 92 PRO A C 1
ATOM 697 O O . PRO A 1 92 ? 20.158 -15.913 -9.226 1.00 58.69 92 PRO A O 1
ATOM 700 N N . ARG A 1 93 ? 18.283 -15.055 -10.110 1.00 64.31 93 ARG A N 1
ATOM 701 C CA . ARG A 1 93 ? 18.449 -15.608 -11.468 1.00 64.31 93 ARG A CA 1
ATOM 702 C C . ARG A 1 93 ? 19.317 -14.755 -12.400 1.00 64.31 93 ARG A C 1
ATOM 704 O O . ARG A 1 93 ? 19.498 -15.115 -13.558 1.00 64.31 93 ARG A O 1
ATOM 711 N N . CYS A 1 94 ? 19.856 -13.637 -11.920 1.00 69.44 94 CYS A N 1
ATOM 712 C CA . CYS A 1 94 ? 20.647 -12.700 -12.720 1.00 69.44 94 CYS A CA 1
ATOM 713 C C . CYS A 1 94 ? 22.148 -12.927 -12.513 1.00 69.44 94 CYS A C 1
ATOM 715 O O . CYS A 1 94 ? 22.856 -12.061 -12.005 1.00 69.44 94 CYS A O 1
ATOM 717 N N . HIS A 1 95 ? 22.623 -14.122 -12.877 1.00 56.75 95 HIS A N 1
ATOM 718 C CA . HIS A 1 95 ? 24.000 -14.571 -12.626 1.00 56.75 95 HIS A CA 1
ATOM 719 C C . HIS A 1 95 ? 25.058 -13.889 -13.511 1.00 56.75 95 HIS A C 1
ATOM 721 O O . HIS A 1 95 ? 26.204 -13.760 -13.087 1.00 56.75 95 HIS A O 1
ATOM 727 N N . GLU A 1 96 ? 24.685 -13.374 -14.688 1.00 55.75 96 GLU A N 1
ATOM 728 C CA . GLU A 1 96 ? 25.590 -12.610 -15.571 1.00 55.75 96 GLU A CA 1
ATOM 729 C C . GLU A 1 96 ? 25.998 -11.242 -14.986 1.00 55.75 96 GLU A C 1
ATOM 731 O O . GLU A 1 96 ? 26.890 -10.574 -15.503 1.00 55.75 96 GLU A O 1
ATOM 736 N N . ALA A 1 97 ? 25.421 -10.846 -13.846 1.00 51.59 97 ALA A N 1
ATOM 737 C CA . ALA A 1 97 ? 25.726 -9.603 -13.143 1.00 51.59 97 ALA A CA 1
ATOM 738 C C . ALA A 1 97 ? 27.115 -9.550 -12.474 1.00 51.59 97 ALA A C 1
ATOM 740 O O . ALA A 1 97 ? 27.408 -8.597 -11.753 1.00 51.59 97 ALA A O 1
ATOM 741 N N . ALA A 1 98 ? 27.991 -10.538 -12.694 1.00 49.12 98 ALA A N 1
ATOM 742 C CA . ALA A 1 98 ? 29.341 -10.593 -12.120 1.00 49.12 98 ALA A CA 1
ATOM 743 C C . ALA A 1 98 ? 30.274 -9.463 -12.607 1.00 49.12 98 ALA A C 1
ATOM 745 O O . ALA A 1 98 ? 31.315 -9.211 -12.002 1.00 49.12 98 ALA A O 1
ATOM 746 N N . GLN A 1 99 ? 29.889 -8.728 -13.650 1.00 59.12 99 GLN A N 1
ATOM 747 C CA . GLN A 1 99 ? 30.635 -7.593 -14.192 1.00 59.12 99 GLN A CA 1
ATOM 748 C C . GLN A 1 99 ? 29.892 -6.270 -13.964 1.00 59.12 99 GLN A C 1
ATOM 750 O O . GLN A 1 99 ? 29.631 -5.512 -14.892 1.00 59.12 99 GLN A O 1
ATOM 755 N N . LEU A 1 100 ? 29.582 -5.956 -12.699 1.00 58.47 100 LEU A N 1
ATOM 756 C CA . LEU A 1 100 ? 28.980 -4.673 -12.287 1.00 58.47 100 LEU A CA 1
ATOM 757 C C . LEU A 1 100 ? 29.712 -3.441 -12.843 1.00 58.47 100 LEU A C 1
ATOM 759 O O . LEU A 1 100 ? 29.105 -2.389 -13.033 1.00 58.47 100 LEU A O 1
ATOM 763 N N . CYS A 1 101 ? 31.020 -3.589 -13.070 1.00 63.91 101 CYS A N 1
ATOM 764 C CA . CYS A 1 101 ? 31.954 -2.522 -13.401 1.00 63.91 101 CYS A CA 1
ATOM 765 C C . CYS A 1 101 ? 33.094 -3.011 -14.308 1.00 63.91 101 CYS A C 1
ATOM 767 O O . CYS A 1 101 ? 34.252 -2.678 -14.058 1.00 63.91 101 CYS A O 1
ATOM 769 N N . ALA A 1 102 ? 32.806 -3.806 -15.347 1.00 57.72 102 ALA A N 1
ATOM 770 C CA . ALA A 1 102 ? 33.854 -4.309 -16.251 1.00 57.72 102 ALA A CA 1
ATOM 771 C C . ALA A 1 102 ? 34.741 -3.192 -16.842 1.00 57.72 102 ALA A C 1
ATOM 773 O O . ALA A 1 102 ? 35.944 -3.395 -16.980 1.00 57.72 102 ALA A O 1
ATOM 774 N N . SER A 1 103 ? 34.190 -2.000 -17.120 1.00 60.12 103 SER A N 1
ATOM 775 C CA . SER A 1 103 ? 34.958 -0.855 -17.646 1.00 60.12 103 SER A CA 1
ATOM 776 C C . SER A 1 103 ? 35.346 0.209 -16.602 1.00 60.12 103 SER A C 1
ATOM 778 O O . SER A 1 103 ? 35.958 1.206 -16.974 1.00 60.12 103 SER A O 1
ATOM 780 N N . LYS A 1 104 ? 34.990 0.043 -15.312 1.00 58.34 104 LYS A N 1
ATOM 781 C CA . LYS A 1 104 ? 35.149 1.005 -14.183 1.00 58.34 104 LYS A CA 1
ATOM 782 C C . LYS A 1 104 ? 34.532 2.409 -14.347 1.00 58.34 104 LYS A C 1
ATOM 784 O O . LYS A 1 104 ? 34.384 3.115 -13.355 1.00 58.34 104 LYS A O 1
ATOM 789 N N . THR A 1 105 ? 34.161 2.823 -15.553 1.00 68.56 105 THR A N 1
ATOM 790 C CA . THR A 1 105 ? 33.739 4.197 -15.869 1.00 68.56 105 THR A CA 1
ATOM 791 C C . THR A 1 105 ? 32.229 4.388 -15.928 1.00 68.56 105 THR A C 1
ATOM 793 O O . THR A 1 105 ? 31.767 5.525 -15.862 1.00 68.56 105 THR A O 1
ATOM 796 N N . GLN A 1 106 ? 31.455 3.304 -16.026 1.00 78.06 106 GLN A N 1
ATOM 797 C CA . GLN A 1 106 ? 30.009 3.373 -16.201 1.00 78.06 106 GLN A CA 1
ATOM 798 C C . GLN A 1 106 ? 29.289 2.328 -15.353 1.00 78.06 106 GLN A C 1
ATOM 800 O O . GLN A 1 106 ? 29.621 1.142 -15.383 1.00 78.06 106 GLN A O 1
ATOM 805 N N . CYS A 1 107 ? 28.297 2.782 -14.591 1.00 84.88 107 CYS A N 1
ATOM 806 C CA . CYS A 1 107 ? 27.474 1.911 -13.771 1.00 84.88 107 CYS A CA 1
ATOM 807 C C . CYS A 1 107 ? 26.536 1.053 -14.628 1.00 84.88 107 CYS A C 1
ATOM 809 O O . CYS A 1 107 ? 25.753 1.586 -15.421 1.00 84.88 107 CYS A O 1
ATOM 811 N N . THR A 1 108 ? 26.563 -0.260 -14.398 1.00 85.81 108 THR A N 1
ATOM 812 C CA . THR A 1 108 ? 25.565 -1.194 -14.932 1.00 85.81 108 THR A CA 1
ATOM 813 C C . THR A 1 108 ? 24.681 -1.697 -13.794 1.00 85.81 108 THR A C 1
ATOM 815 O O . THR A 1 108 ? 25.175 -2.192 -12.780 1.00 85.81 108 THR A O 1
ATOM 818 N N . ALA A 1 109 ? 23.369 -1.551 -13.956 1.00 87.44 109 ALA A N 1
ATOM 819 C CA . ALA A 1 109 ? 22.342 -2.098 -13.079 1.00 87.44 109 ALA A CA 1
ATOM 820 C C . ALA A 1 109 ? 21.637 -3.280 -13.759 1.00 87.44 109 ALA A C 1
ATOM 822 O O . ALA A 1 109 ? 21.687 -3.424 -14.982 1.00 87.44 109 ALA A O 1
ATOM 823 N N . TYR A 1 110 ? 20.951 -4.103 -12.965 1.00 86.69 110 TYR A N 1
ATOM 824 C CA . TYR A 1 110 ? 20.261 -5.308 -13.442 1.00 86.69 110 TYR A CA 1
ATOM 825 C C . TYR A 1 110 ? 18.784 -5.310 -13.027 1.00 86.69 110 TYR A C 1
ATOM 827 O O . TYR A 1 110 ? 18.380 -6.071 -12.144 1.00 86.69 110 TYR A O 1
ATOM 835 N N . PRO A 1 111 ? 17.957 -4.440 -13.631 1.00 88.12 111 PRO A N 1
ATOM 836 C CA . PRO A 1 111 ? 16.516 -4.463 -13.439 1.00 88.12 111 PRO A CA 1
ATOM 837 C C . PRO A 1 111 ? 15.922 -5.818 -13.828 1.00 88.12 111 PRO A C 1
ATOM 839 O O . PRO A 1 111 ? 16.377 -6.502 -14.748 1.00 88.12 111 PRO A O 1
ATOM 842 N N . TYR A 1 112 ? 14.875 -6.189 -13.101 1.00 82.31 112 TYR A N 1
ATOM 843 C CA . TYR A 1 112 ? 14.270 -7.509 -13.145 1.00 82.31 112 TYR A CA 1
ATOM 844 C C . TYR A 1 112 ? 12.763 -7.391 -13.367 1.00 82.31 112 TYR A C 1
ATOM 846 O O . TYR A 1 112 ? 12.071 -6.639 -12.675 1.00 82.31 112 TYR A O 1
ATOM 854 N N . ASN A 1 113 ? 12.254 -8.150 -14.333 1.00 81.62 113 ASN A N 1
ATOM 855 C CA . ASN A 1 113 ? 10.832 -8.322 -14.573 1.00 81.62 113 ASN A CA 1
ATOM 856 C C . ASN A 1 113 ? 10.360 -9.585 -13.838 1.00 81.62 113 ASN A C 1
ATOM 858 O O . ASN A 1 113 ? 10.591 -10.704 -14.295 1.00 81.62 113 ASN A O 1
ATOM 862 N N . LEU A 1 114 ? 9.659 -9.397 -12.716 1.00 67.31 114 LEU A N 1
ATOM 863 C CA . LEU A 1 114 ? 9.144 -10.492 -11.886 1.00 67.31 114 LEU A CA 1
ATOM 864 C C . LEU A 1 114 ? 8.091 -11.354 -12.603 1.00 67.31 114 LEU A C 1
ATOM 866 O O . LEU A 1 114 ? 7.984 -12.539 -12.308 1.00 67.31 114 LEU A O 1
ATOM 870 N N . VAL A 1 115 ? 7.348 -10.797 -13.564 1.00 75.38 115 VAL A N 1
ATOM 871 C CA . VAL A 1 115 ? 6.294 -11.524 -14.292 1.00 75.38 115 VAL A CA 1
ATOM 872 C C . VAL A 1 115 ? 6.893 -12.585 -15.215 1.00 75.38 115 VAL A C 1
ATOM 874 O O . VAL A 1 115 ? 6.323 -13.659 -15.394 1.00 75.38 115 VAL A O 1
ATOM 877 N N . THR A 1 116 ? 8.046 -12.289 -15.818 1.00 79.50 116 THR A N 1
ATOM 878 C CA . THR A 1 116 ? 8.735 -13.205 -16.744 1.00 79.50 116 THR A CA 1
ATOM 879 C C . THR A 1 116 ? 9.939 -13.905 -16.123 1.00 79.50 116 THR A C 1
ATOM 881 O O . THR A 1 116 ? 10.438 -14.874 -16.692 1.00 79.50 116 THR A O 1
ATOM 884 N N . GLY A 1 117 ? 10.427 -13.419 -14.983 1.00 78.50 117 GLY A N 1
ATOM 885 C CA . GLY A 1 117 ? 11.654 -13.890 -14.351 1.00 78.50 117 GLY A CA 1
ATOM 886 C C . GLY A 1 117 ? 12.934 -13.499 -15.094 1.00 78.50 117 GLY A C 1
ATOM 887 O O . GLY A 1 117 ? 13.971 -14.120 -14.867 1.00 78.50 117 GLY A O 1
ATOM 888 N N . ARG A 1 118 ? 12.869 -12.514 -15.998 1.00 84.31 118 ARG A N 1
ATOM 889 C CA . ARG A 1 118 ? 14.004 -12.058 -16.813 1.00 84.31 118 ARG A CA 1
ATOM 890 C C . ARG A 1 118 ? 14.644 -10.804 -16.230 1.00 84.31 118 ARG A C 1
ATOM 892 O O . ARG A 1 118 ? 13.974 -9.984 -15.608 1.00 84.31 118 ARG A O 1
ATOM 899 N N . CYS A 1 119 ? 15.924 -10.624 -16.507 1.00 86.19 119 CYS A N 1
ATOM 900 C CA . CYS A 1 119 ? 16.663 -9.392 -16.258 1.00 86.19 119 CYS A CA 1
ATOM 901 C C . CYS A 1 119 ? 17.501 -9.023 -17.472 1.00 86.19 119 CYS A C 1
ATOM 903 O O . CYS A 1 119 ? 17.700 -9.834 -18.376 1.00 86.19 119 CYS A O 1
ATOM 905 N N . ALA A 1 120 ? 17.961 -7.781 -17.488 1.00 86.69 120 ALA A N 1
ATOM 906 C CA . ALA A 1 120 ? 18.852 -7.273 -18.512 1.00 86.69 120 ALA A CA 1
ATOM 907 C C . ALA A 1 120 ? 19.830 -6.278 -17.890 1.00 86.69 120 ALA A C 1
ATOM 909 O O . ALA A 1 120 ? 19.481 -5.588 -16.931 1.00 86.69 120 ALA A O 1
ATOM 910 N N . ALA A 1 121 ? 21.029 -6.188 -18.460 1.00 87.06 121 ALA A N 1
ATOM 911 C CA . ALA A 1 121 ? 21.950 -5.103 -18.159 1.00 87.06 121 ALA A CA 1
ATOM 912 C C . ALA A 1 121 ? 21.338 -3.762 -18.598 1.00 87.06 121 ALA A C 1
ATOM 914 O O . ALA A 1 121 ? 20.748 -3.656 -19.677 1.00 87.06 121 ALA A O 1
ATOM 915 N N . ALA A 1 122 ? 21.472 -2.747 -17.750 1.00 87.62 122 ALA A N 1
ATOM 916 C CA . ALA A 1 122 ? 20.889 -1.432 -17.960 1.00 87.62 122 ALA A CA 1
ATOM 917 C C . ALA A 1 122 ? 21.807 -0.333 -17.425 1.00 87.62 122 ALA A C 1
ATOM 919 O O . ALA A 1 122 ? 22.302 -0.413 -16.301 1.00 87.62 122 ALA A O 1
ATOM 920 N N . SER A 1 123 ? 21.996 0.731 -18.201 1.00 88.00 123 SER A N 1
ATOM 921 C CA . SER A 1 123 ? 22.686 1.929 -17.719 1.00 88.00 123 SER A CA 1
ATOM 922 C C . SER A 1 123 ? 21.742 2.767 -16.864 1.00 8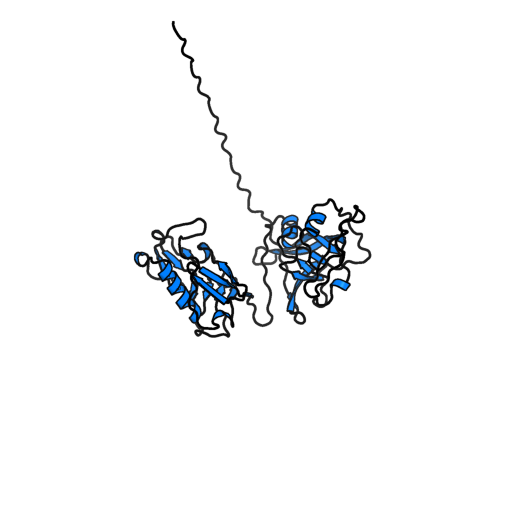8.00 123 SER A C 1
ATOM 924 O O . SER A 1 123 ? 20.571 2.942 -17.207 1.00 88.00 123 SER A O 1
ATOM 926 N N . LEU A 1 124 ? 22.243 3.315 -15.759 1.00 89.12 124 LEU A N 1
ATOM 927 C CA . LEU A 1 124 ? 21.481 4.284 -14.977 1.00 89.12 124 LEU A CA 1
ATOM 928 C C . LEU A 1 124 ? 21.419 5.620 -15.711 1.00 89.12 124 LEU A C 1
ATOM 930 O O . LEU A 1 124 ? 22.424 6.082 -16.249 1.00 89.12 124 LEU A O 1
ATOM 934 N N . VAL A 1 125 ? 20.247 6.251 -15.695 1.00 87.69 125 VAL A N 1
ATOM 935 C CA . VAL A 1 125 ? 20.014 7.564 -16.281 1.00 87.69 125 VAL A CA 1
ATOM 936 C C . VAL A 1 125 ? 19.337 8.524 -15.322 1.00 87.69 125 VAL A C 1
ATOM 938 O O . VAL A 1 125 ? 18.448 8.126 -14.576 1.00 87.69 125 VAL A O 1
ATOM 941 N N . HIS A 1 126 ? 19.698 9.805 -15.378 1.00 88.69 126 HIS A N 1
ATOM 942 C CA . HIS A 1 126 ? 18.871 10.846 -14.784 1.00 88.69 126 HIS A CA 1
ATOM 943 C C . HIS A 1 126 ? 17.596 11.002 -15.605 1.00 88.69 126 HIS A C 1
ATOM 945 O O . HIS A 1 126 ? 17.625 11.034 -16.835 1.00 88.69 126 HIS A O 1
ATOM 951 N N . THR A 1 127 ? 16.473 11.110 -14.915 1.00 87.44 127 THR A N 1
ATOM 952 C CA . THR A 1 127 ? 15.164 11.297 -15.519 1.00 87.44 127 THR A CA 1
ATOM 953 C C . THR A 1 127 ? 14.337 12.271 -14.690 1.00 87.44 127 THR A C 1
ATOM 955 O O . THR A 1 127 ? 14.710 12.663 -13.578 1.00 87.44 127 THR A O 1
ATOM 958 N N . ARG A 1 128 ? 13.217 12.698 -15.260 1.00 88.56 128 ARG A N 1
ATOM 959 C CA . ARG A 1 128 ? 12.218 13.508 -14.579 1.00 88.56 128 ARG A CA 1
ATOM 960 C C . ARG A 1 128 ? 10.878 12.813 -14.697 1.00 88.56 128 ARG A C 1
ATOM 962 O O . ARG A 1 128 ? 10.530 12.318 -15.766 1.00 88.56 128 ARG A O 1
ATOM 969 N N . LEU A 1 129 ? 10.144 12.796 -13.596 1.00 87.88 129 LEU A N 1
ATOM 970 C CA . LEU A 1 129 ? 8.739 12.419 -13.589 1.00 87.88 129 LEU A CA 1
ATOM 971 C C . LEU A 1 129 ? 7.910 13.670 -13.332 1.00 87.88 129 LEU A C 1
ATOM 973 O O . LEU A 1 129 ? 8.240 14.487 -12.467 1.00 87.88 129 LEU A O 1
ATOM 977 N N . ILE A 1 130 ? 6.875 13.828 -14.143 1.00 87.69 130 ILE A N 1
ATOM 978 C CA . ILE A 1 130 ? 5.937 14.936 -14.041 1.00 87.69 130 ILE A CA 1
ATOM 979 C C . ILE A 1 130 ? 4.709 14.409 -13.314 1.00 87.69 130 ILE A C 1
ATOM 981 O O . ILE A 1 130 ? 4.077 13.456 -13.764 1.00 87.69 130 ILE A O 1
ATOM 985 N N . ALA A 1 131 ? 4.407 15.009 -12.173 1.00 90.19 131 ALA A N 1
ATOM 986 C CA . ALA A 1 131 ? 3.313 14.604 -11.303 1.00 90.19 131 ALA A CA 1
ATOM 987 C C . ALA A 1 131 ? 2.654 15.841 -10.699 1.00 90.19 131 ALA A C 1
ATOM 989 O O . ALA A 1 131 ? 3.175 16.943 -10.845 1.00 90.19 131 ALA A O 1
ATOM 990 N N . ASN A 1 132 ? 1.534 15.670 -10.005 1.00 89.81 132 ASN A N 1
ATOM 991 C CA . ASN A 1 132 ? 0.908 16.772 -9.280 1.00 89.81 132 ASN A CA 1
ATOM 992 C C . ASN A 1 132 ? 1.239 16.673 -7.793 1.00 89.81 132 ASN A C 1
ATOM 994 O O . ASN A 1 132 ? 1.430 15.576 -7.276 1.00 89.81 132 ASN A O 1
ATOM 998 N N . THR A 1 133 ? 1.298 17.798 -7.094 1.00 90.50 133 THR A N 1
ATOM 999 C CA . THR A 1 133 ? 1.305 17.826 -5.633 1.00 90.50 133 THR A CA 1
ATOM 1000 C C . THR A 1 133 ? -0.114 17.704 -5.073 1.00 90.50 133 THR A C 1
ATOM 1002 O O . THR A 1 133 ? -1.099 17.823 -5.811 1.00 90.50 133 THR A O 1
ATOM 1005 N N . THR A 1 134 ? -0.246 17.433 -3.775 1.00 84.50 134 THR A N 1
ATOM 1006 C CA . THR A 1 134 ? -1.545 17.314 -3.102 1.00 84.50 134 THR A CA 1
ATOM 1007 C C . THR A 1 134 ? -1.505 17.806 -1.659 1.00 84.50 134 THR A C 1
ATOM 1009 O O . THR A 1 134 ? -0.515 17.604 -0.969 1.00 84.50 134 THR A O 1
ATOM 1012 N N . ASP A 1 135 ? -2.616 18.371 -1.183 1.00 80.88 135 ASP A N 1
ATOM 1013 C CA . ASP A 1 135 ? -2.871 18.661 0.240 1.00 80.88 135 ASP A CA 1
ATOM 1014 C C . ASP A 1 135 ? -3.414 17.432 1.010 1.00 80.88 135 ASP A C 1
ATOM 1016 O O . ASP A 1 135 ? -3.809 17.526 2.172 1.00 80.88 135 ASP A O 1
ATOM 1020 N N . GLY A 1 136 ? -3.481 16.269 0.350 1.00 74.38 136 GLY A N 1
ATOM 1021 C CA . GLY A 1 136 ? -4.079 15.035 0.861 1.00 74.38 136 GLY A CA 1
ATOM 1022 C C . GLY A 1 136 ? -5.548 14.835 0.472 1.00 74.38 136 GLY A C 1
ATOM 1023 O O . GLY A 1 136 ? -6.072 13.737 0.664 1.00 74.38 136 GLY A O 1
ATOM 1024 N N . ARG A 1 137 ? -6.215 15.844 -0.102 1.00 77.62 137 ARG A N 1
ATOM 1025 C CA . ARG A 1 137 ? -7.595 15.746 -0.614 1.00 77.62 137 ARG A CA 1
ATOM 1026 C C . ARG A 1 137 ? -7.692 16.068 -2.099 1.00 77.62 137 ARG A C 1
ATOM 1028 O O . ARG A 1 137 ? -8.374 15.356 -2.831 1.00 77.62 137 ARG A O 1
ATOM 1035 N N . ASN A 1 138 ? -7.016 17.122 -2.534 1.00 77.56 138 ASN A N 1
ATOM 1036 C CA . ASN A 1 138 ? -7.096 17.673 -3.876 1.00 77.56 138 ASN A CA 1
ATOM 1037 C C . ASN A 1 138 ? -5.731 17.645 -4.558 1.00 77.56 138 ASN A C 1
ATOM 1039 O O . ASN A 1 138 ? -4.680 17.715 -3.919 1.00 77.56 138 ASN A O 1
ATOM 1043 N N . SER A 1 139 ? -5.756 17.564 -5.886 1.00 86.75 139 SER A N 1
ATOM 1044 C CA . SER A 1 139 ? -4.580 17.844 -6.705 1.00 86.75 139 SER A CA 1
ATOM 1045 C C . SER A 1 139 ? -4.328 19.350 -6.705 1.00 86.75 139 SER A C 1
ATOM 1047 O O . SER A 1 139 ? -5.259 20.120 -6.928 1.00 86.75 139 SER A O 1
ATOM 1049 N N . LEU A 1 140 ? -3.078 19.752 -6.495 1.00 89.50 140 LEU A N 1
ATOM 1050 C CA . LEU A 1 140 ? -2.658 21.150 -6.459 1.00 89.50 140 LEU A CA 1
ATOM 1051 C C . LEU A 1 140 ? -1.935 21.518 -7.762 1.00 89.50 140 LEU A C 1
ATOM 1053 O O . LEU A 1 140 ? -2.581 21.713 -8.790 1.00 89.50 140 LEU A O 1
ATOM 1057 N N . SER A 1 141 ? -0.604 21.592 -7.746 1.00 89.94 141 SER A N 1
ATOM 1058 C CA . SER A 1 141 ? 0.207 22.073 -8.865 1.00 89.94 141 SER A CA 1
ATOM 1059 C C . SER A 1 141 ? 1.084 20.974 -9.454 1.00 89.94 141 SER A C 1
ATOM 1061 O O . SER A 1 141 ? 1.411 19.985 -8.803 1.00 89.94 141 SER A O 1
ATOM 1063 N N . GLN A 1 142 ? 1.465 21.129 -10.719 1.00 91.44 142 GLN A N 1
ATOM 1064 C CA . GLN A 1 142 ? 2.363 20.187 -11.371 1.00 91.44 142 GLN A CA 1
ATOM 1065 C C . GLN A 1 142 ? 3.809 20.417 -10.915 1.00 91.44 142 GLN A C 1
ATOM 1067 O O . GLN A 1 142 ? 4.283 21.550 -10.836 1.00 91.44 142 GLN A O 1
ATOM 1072 N N . VAL A 1 143 ? 4.529 19.329 -10.662 1.00 91.75 143 VAL A N 1
ATOM 1073 C CA . VAL A 1 143 ? 5.917 19.326 -10.218 1.00 91.75 143 VAL A CA 1
ATOM 1074 C C . VAL A 1 143 ? 6.762 18.365 -11.047 1.00 91.75 143 VAL A C 1
ATOM 1076 O O . VAL A 1 143 ? 6.321 17.294 -11.466 1.00 91.75 143 VAL A O 1
ATOM 1079 N N . SER A 1 144 ? 8.019 18.753 -11.263 1.00 91.81 144 SER A N 1
ATOM 1080 C CA . SER A 1 144 ? 9.043 17.905 -11.867 1.00 91.81 144 SER A CA 1
ATOM 1081 C C . SER A 1 144 ? 9.901 17.282 -10.772 1.00 91.81 144 SER A C 1
ATOM 1083 O O . SER A 1 144 ? 10.765 17.939 -10.187 1.00 91.81 144 SER A O 1
ATOM 1085 N N . VAL A 1 145 ? 9.720 15.990 -10.533 1.00 92.38 145 VAL A N 1
ATOM 1086 C CA . VAL A 1 145 ? 10.537 15.213 -9.598 1.00 92.38 145 VAL A CA 1
ATOM 1087 C C . VAL A 1 145 ? 11.765 14.679 -10.329 1.00 92.38 145 VAL A C 1
ATOM 1089 O O . VAL A 1 145 ? 11.659 14.008 -11.356 1.00 92.38 145 VAL A O 1
ATOM 1092 N N . ARG A 1 146 ? 12.948 14.998 -9.801 1.00 92.94 146 ARG A N 1
ATOM 1093 C CA . ARG A 1 146 ? 14.227 14.488 -10.302 1.00 92.94 146 ARG A CA 1
ATOM 1094 C C . ARG A 1 146 ? 14.433 13.070 -9.790 1.00 92.94 146 ARG A C 1
ATOM 1096 O O . ARG A 1 146 ? 14.301 12.829 -8.595 1.00 92.94 146 ARG A O 1
ATOM 1103 N N . ALA A 1 147 ? 14.785 12.162 -10.691 1.00 92.50 147 ALA A N 1
ATOM 1104 C CA . ALA A 1 147 ? 15.024 10.766 -10.369 1.00 92.50 147 ALA A CA 1
ATOM 1105 C C . ALA A 1 147 ? 16.191 10.189 -11.189 1.00 92.50 147 ALA A C 1
ATOM 1107 O O . ALA A 1 147 ? 16.708 10.801 -12.124 1.00 92.50 147 ALA A O 1
ATOM 1108 N N . VAL A 1 148 ? 16.595 8.984 -10.823 1.00 92.62 148 VAL A N 1
ATOM 1109 C CA . VAL A 1 148 ? 17.511 8.081 -11.495 1.00 92.62 148 VAL A CA 1
ATOM 1110 C C . VAL A 1 148 ? 16.713 6.823 -11.827 1.00 92.62 148 VAL A C 1
ATOM 1112 O O . VAL A 1 148 ? 16.060 6.247 -10.958 1.00 92.62 148 VAL A O 1
ATOM 1115 N N . ALA A 1 149 ? 16.749 6.402 -13.085 1.00 92.31 149 ALA A N 1
ATOM 1116 C CA . ALA A 1 149 ? 16.092 5.192 -13.560 1.00 92.31 149 ALA A CA 1
ATOM 1117 C C . ALA A 1 149 ? 17.082 4.313 -14.324 1.00 92.31 149 ALA A C 1
ATOM 1119 O O . ALA A 1 149 ? 18.040 4.821 -14.897 1.00 92.31 149 ALA A O 1
ATOM 1120 N N . ALA A 1 150 ? 16.853 3.005 -14.385 1.00 91.81 150 ALA A N 1
ATOM 1121 C CA . ALA A 1 150 ? 17.630 2.124 -15.253 1.00 91.81 150 ALA A CA 1
ATOM 1122 C C . ALA A 1 150 ? 17.032 2.090 -16.673 1.00 91.81 150 ALA A C 1
ATOM 1124 O O . ALA A 1 150 ? 15.837 1.831 -16.842 1.00 91.81 150 ALA A O 1
ATOM 1125 N N . CYS A 1 151 ? 17.857 2.341 -17.692 1.00 90.69 151 CYS A N 1
ATOM 1126 C CA . CYS A 1 151 ? 17.483 2.243 -19.102 1.00 90.69 151 CYS A CA 1
ATOM 1127 C C . CYS A 1 151 ? 17.573 0.806 -19.599 1.00 90.69 151 CYS A C 1
ATOM 1129 O O . CYS A 1 151 ? 18.661 0.246 -19.706 1.00 90.69 151 CYS A O 1
ATOM 1131 N N . THR A 1 152 ? 16.425 0.228 -19.932 1.00 89.94 152 THR A N 1
ATOM 1132 C CA . THR A 1 152 ? 16.296 -1.195 -20.256 1.00 89.94 152 THR A CA 1
ATOM 1133 C C . THR A 1 152 ? 15.982 -1.439 -21.727 1.00 89.94 152 THR A C 1
ATOM 1135 O O . THR A 1 152 ? 15.297 -0.629 -22.361 1.00 89.94 152 THR A O 1
ATOM 1138 N N . PRO A 1 153 ? 16.436 -2.574 -22.288 1.00 91.19 153 PRO A N 1
ATOM 1139 C CA . PRO A 1 153 ? 15.992 -3.006 -23.602 1.00 91.19 153 PRO A CA 1
ATOM 1140 C C . PRO A 1 153 ? 14.514 -3.419 -23.571 1.00 91.19 153 PRO A C 1
ATOM 1142 O O . PRO A 1 153 ? 14.007 -3.954 -22.583 1.00 91.19 153 PRO A O 1
ATOM 1145 N N . ARG A 1 154 ? 13.828 -3.262 -24.711 1.00 91.94 154 ARG A N 1
ATOM 1146 C CA . ARG A 1 154 ? 12.419 -3.675 -24.880 1.00 91.94 154 ARG A CA 1
ATOM 1147 C C . ARG A 1 154 ? 12.185 -5.171 -24.634 1.00 91.94 154 ARG A C 1
ATOM 1149 O O . ARG A 1 154 ? 11.059 -5.569 -24.358 1.00 91.94 154 ARG A O 1
ATOM 1156 N N . THR A 1 155 ? 13.234 -5.994 -24.677 1.00 91.12 155 THR A N 1
ATOM 1157 C CA . THR A 1 155 ? 13.190 -7.429 -24.348 1.00 91.12 155 THR A CA 1
ATOM 1158 C C . THR A 1 155 ? 12.752 -7.713 -22.908 1.00 91.12 155 THR A C 1
ATOM 1160 O O . THR A 1 155 ? 12.356 -8.844 -22.616 1.00 91.12 155 THR A O 1
ATOM 1163 N N . LEU A 1 156 ? 12.779 -6.703 -22.029 1.00 91.38 156 LEU A N 1
ATOM 1164 C CA . LEU A 1 156 ? 12.327 -6.789 -20.641 1.00 91.38 156 LEU A CA 1
ATOM 1165 C C . LEU A 1 156 ? 10.834 -6.449 -20.449 1.00 91.38 156 LEU A C 1
ATOM 1167 O O . LEU A 1 156 ? 10.289 -6.714 -19.381 1.00 91.38 156 LEU A O 1
ATOM 1171 N N . LEU A 1 157 ? 10.154 -5.918 -21.473 1.00 93.75 157 LEU A N 1
ATOM 1172 C CA . LEU A 1 157 ? 8.726 -5.562 -21.438 1.00 93.75 157 LEU A CA 1
ATOM 1173 C C . LEU A 1 157 ? 7.694 -6.698 -21.606 1.00 93.75 157 LEU A C 1
ATOM 1175 O O . LEU A 1 157 ? 6.535 -6.455 -21.266 1.00 93.75 157 LEU A O 1
ATOM 1179 N N . PRO A 1 158 ? 8.006 -7.906 -22.126 1.00 92.81 158 PRO A N 1
ATOM 1180 C CA . PRO A 1 158 ? 6.990 -8.942 -22.289 1.00 92.81 158 PRO A CA 1
ATOM 1181 C C . PRO A 1 158 ? 6.191 -9.218 -21.004 1.00 92.81 158 PRO A C 1
ATOM 1183 O O . PRO A 1 158 ? 6.741 -9.211 -19.902 1.00 92.81 158 PRO A O 1
ATOM 1186 N N . ARG A 1 159 ? 4.890 -9.497 -21.172 1.00 86.25 159 ARG A N 1
ATOM 1187 C CA . ARG A 1 159 ? 3.887 -9.720 -20.106 1.00 86.25 159 ARG A CA 1
ATOM 1188 C C . ARG A 1 159 ? 3.590 -8.526 -19.187 1.00 86.25 159 ARG A C 1
ATOM 1190 O O . ARG A 1 159 ? 2.843 -8.691 -18.226 1.00 86.25 159 ARG A O 1
ATOM 1197 N N . LEU A 1 160 ? 4.122 -7.342 -19.479 1.00 88.81 160 LEU A N 1
ATOM 1198 C CA . LEU A 1 160 ? 3.633 -6.098 -18.884 1.00 88.81 160 LEU A CA 1
ATOM 1199 C C . LEU A 1 160 ? 2.394 -5.582 -19.648 1.00 88.81 160 LEU A C 1
ATOM 1201 O O . LEU A 1 160 ? 2.160 -6.020 -20.780 1.00 88.81 160 LEU A O 1
ATOM 1205 N N . PRO A 1 161 ? 1.597 -4.668 -19.057 1.00 89.50 161 PRO A N 1
ATOM 1206 C CA . PRO A 1 161 ? 0.466 -4.034 -19.728 1.00 89.50 161 PRO A CA 1
ATOM 1207 C C . PRO A 1 161 ? 0.858 -3.396 -21.060 1.00 89.50 161 PRO A C 1
ATOM 1209 O O . PRO A 1 161 ? 1.970 -2.883 -21.219 1.00 89.50 161 PRO A O 1
ATOM 1212 N N . ALA A 1 162 ? -0.081 -3.364 -22.003 1.00 90.06 162 ALA A N 1
ATOM 1213 C CA . ALA A 1 162 ? 0.126 -2.660 -23.262 1.00 90.06 162 ALA A CA 1
ATOM 1214 C C . ALA A 1 162 ? 0.434 -1.173 -23.005 1.00 90.06 162 ALA A C 1
ATOM 1216 O O . ALA A 1 162 ? -0.223 -0.514 -22.201 1.00 90.06 162 ALA A O 1
ATOM 1217 N N . GLY A 1 163 ? 1.465 -0.647 -23.672 1.00 87.88 163 GLY A N 1
ATOM 1218 C CA . GLY A 1 163 ? 1.918 0.736 -23.487 1.00 87.88 163 GLY A CA 1
ATOM 1219 C C . GLY A 1 163 ? 2.728 0.991 -22.209 1.00 87.88 163 GLY A C 1
ATOM 1220 O O . GLY A 1 163 ? 3.171 2.121 -22.003 1.00 87.88 163 GLY A O 1
ATOM 1221 N N . ALA A 1 164 ? 2.967 -0.020 -21.364 1.00 91.94 164 ALA A N 1
ATOM 1222 C CA . ALA A 1 164 ? 3.901 0.120 -20.254 1.00 91.94 164 ALA A CA 1
ATOM 1223 C C . ALA A 1 164 ? 5.348 0.199 -20.771 1.00 91.94 164 ALA A C 1
ATOM 1225 O O . ALA A 1 164 ? 5.794 -0.642 -21.552 1.00 91.94 164 ALA A O 1
ATOM 1226 N N . ALA A 1 165 ? 6.087 1.205 -20.306 1.00 93.75 165 ALA A N 1
ATOM 1227 C CA . ALA A 1 165 ? 7.490 1.425 -20.652 1.00 93.75 165 ALA A CA 1
ATOM 1228 C C . ALA A 1 165 ? 8.457 0.829 -19.622 1.00 93.75 165 ALA A C 1
ATOM 1230 O O . ALA A 1 165 ? 9.655 0.759 -19.882 1.00 93.75 165 ALA A O 1
ATOM 1231 N N . GLY A 1 166 ? 7.963 0.387 -18.464 1.00 93.94 166 GLY A N 1
ATOM 1232 C CA . GLY A 1 166 ? 8.776 -0.318 -17.481 1.00 93.94 166 GLY A CA 1
ATOM 1233 C C . GLY A 1 166 ? 8.093 -0.509 -16.135 1.00 93.94 166 GLY A C 1
ATOM 1234 O O . GLY A 1 166 ? 6.883 -0.734 -16.079 1.00 93.94 166 GLY A O 1
ATOM 1235 N N . VAL A 1 167 ? 8.865 -0.436 -15.049 1.00 93.25 167 VAL A N 1
ATOM 1236 C CA . VAL A 1 167 ? 8.408 -0.693 -13.674 1.00 93.25 167 VAL A CA 1
ATOM 1237 C C . VAL A 1 167 ? 8.883 0.411 -12.738 1.00 93.25 167 VAL A C 1
ATOM 1239 O O . VAL A 1 167 ? 10.030 0.849 -12.794 1.00 93.25 167 VAL A O 1
ATOM 1242 N N . ALA A 1 168 ? 7.997 0.816 -11.836 1.00 94.69 168 ALA A N 1
ATOM 1243 C CA . ALA A 1 168 ? 8.284 1.679 -10.706 1.00 94.69 168 ALA A CA 1
ATOM 1244 C C . ALA A 1 168 ? 8.360 0.838 -9.425 1.00 94.69 168 ALA A C 1
ATOM 1246 O O . ALA A 1 168 ? 7.342 0.388 -8.891 1.00 94.69 168 ALA A O 1
ATOM 1247 N N . GLY A 1 169 ? 9.582 0.610 -8.947 1.00 89.56 169 GLY A N 1
ATOM 1248 C CA . GLY A 1 169 ? 9.837 -0.053 -7.674 1.00 89.56 169 GLY A CA 1
ATOM 1249 C C . GLY A 1 169 ? 9.487 0.828 -6.473 1.00 89.56 169 GLY A C 1
ATOM 1250 O O . GLY A 1 169 ? 9.860 2.002 -6.458 1.00 89.56 169 GLY A O 1
ATOM 1251 N N . LEU A 1 170 ? 8.778 0.271 -5.485 1.00 88.44 170 LEU A N 1
ATOM 1252 C CA . LEU A 1 170 ? 8.365 0.951 -4.246 1.00 88.44 170 LEU A CA 1
ATOM 1253 C C . LEU A 1 170 ? 8.980 0.338 -2.971 1.00 88.44 170 LEU A C 1
ATOM 1255 O O . LEU A 1 170 ? 8.469 0.584 -1.879 1.00 88.44 170 LEU A O 1
ATOM 1259 N N . ALA A 1 171 ? 10.033 -0.476 -3.099 1.00 81.81 171 ALA A N 1
ATOM 1260 C CA . ALA A 1 171 ? 10.703 -1.080 -1.947 1.00 81.81 171 ALA A CA 1
ATOM 1261 C C . ALA A 1 171 ? 11.444 -0.032 -1.098 1.00 81.81 171 ALA A C 1
ATOM 1263 O O . ALA A 1 171 ? 11.627 1.112 -1.513 1.00 81.81 171 ALA A O 1
ATOM 1264 N N . ASP A 1 172 ? 11.913 -0.444 0.078 1.00 84.06 172 ASP A N 1
ATOM 1265 C CA . ASP A 1 172 ? 12.779 0.377 0.926 1.00 84.06 172 ASP A CA 1
ATOM 1266 C C . ASP A 1 172 ? 14.229 0.363 0.404 1.00 84.06 172 ASP A C 1
ATOM 1268 O O . ASP A 1 172 ? 15.113 -0.311 0.933 1.00 84.06 172 ASP A O 1
ATOM 1272 N N . ASP A 1 173 ? 14.446 1.059 -0.713 1.00 89.19 173 ASP A N 1
ATOM 1273 C CA . ASP A 1 173 ? 15.755 1.279 -1.330 1.00 89.19 173 ASP A CA 1
ATOM 1274 C C . ASP A 1 173 ? 15.906 2.749 -1.746 1.00 89.19 173 ASP A C 1
ATOM 1276 O O . ASP A 1 173 ? 14.943 3.402 -2.153 1.00 89.19 173 ASP A O 1
ATOM 1280 N N . GLY A 1 174 ? 17.128 3.282 -1.684 1.00 91.44 174 GLY A N 1
ATOM 1281 C CA . GLY A 1 174 ? 17.409 4.678 -2.024 1.00 91.44 174 GLY A CA 1
ATOM 1282 C C . GLY A 1 174 ? 17.155 5.052 -3.494 1.00 91.44 174 GLY A C 1
ATOM 1283 O O . GLY A 1 174 ? 17.036 6.240 -3.796 1.00 91.44 174 GLY A O 1
ATOM 1284 N N . LEU A 1 175 ? 17.052 4.076 -4.405 1.00 94.00 175 LEU A N 1
ATOM 1285 C CA . LEU A 1 175 ? 16.650 4.276 -5.803 1.00 94.00 175 LEU A CA 1
ATOM 1286 C C . LEU A 1 175 ? 15.226 3.798 -6.121 1.00 94.00 175 LEU A C 1
ATOM 1288 O O . LEU A 1 175 ? 14.786 3.905 -7.273 1.00 94.00 175 LEU A O 1
ATOM 1292 N N . ALA A 1 176 ? 14.464 3.345 -5.129 1.00 94.31 176 ALA A N 1
ATOM 1293 C CA . ALA A 1 176 ? 13.035 3.142 -5.299 1.00 94.31 176 ALA A CA 1
ATOM 1294 C C . ALA A 1 176 ? 12.312 4.495 -5.417 1.00 94.31 176 ALA A C 1
ATOM 1296 O O . ALA A 1 176 ? 12.761 5.523 -4.905 1.00 94.31 176 ALA A O 1
ATOM 1297 N N . LEU A 1 177 ? 11.166 4.509 -6.097 1.00 95.31 177 LEU A N 1
ATOM 1298 C CA . LEU A 1 177 ? 10.422 5.735 -6.384 1.00 95.31 177 LEU A CA 1
ATOM 1299 C C . LEU A 1 177 ? 10.083 6.568 -5.123 1.00 95.31 177 LEU A C 1
ATOM 1301 O O . LEU A 1 177 ? 10.277 7.784 -5.186 1.00 95.31 177 LEU A O 1
ATOM 1305 N N . PRO A 1 178 ? 9.647 5.989 -3.980 1.00 95.31 178 PRO A N 1
ATOM 1306 C CA . PRO A 1 178 ? 9.338 6.765 -2.776 1.00 95.31 178 PRO A CA 1
ATOM 1307 C C . PRO A 1 178 ? 10.541 7.547 -2.234 1.00 95.31 178 PRO A C 1
ATOM 1309 O O . PRO A 1 178 ? 10.422 8.743 -1.963 1.00 95.31 178 PRO A O 1
ATOM 1312 N N . ALA A 1 179 ? 11.715 6.913 -2.163 1.00 96.19 179 ALA A N 1
ATOM 1313 C CA . ALA A 1 179 ? 12.936 7.547 -1.670 1.00 96.19 179 ALA A CA 1
ATOM 1314 C C . ALA A 1 179 ? 13.390 8.692 -2.584 1.00 96.19 179 ALA A C 1
ATOM 1316 O O . ALA A 1 179 ? 13.791 9.759 -2.114 1.00 96.19 179 ALA A O 1
ATOM 1317 N N . GLN A 1 180 ? 13.266 8.503 -3.898 1.00 96.06 180 GLN A N 1
ATOM 1318 C CA . GLN A 1 180 ? 13.627 9.524 -4.878 1.00 96.06 180 GLN A CA 1
ATOM 1319 C C . GLN A 1 180 ? 12.668 10.723 -4.865 1.00 96.06 180 GLN A C 1
ATOM 1321 O O . GLN A 1 180 ? 13.114 11.870 -4.944 1.00 96.06 180 GLN A O 1
ATOM 1326 N N . VAL A 1 181 ? 11.362 10.483 -4.699 1.00 95.38 181 VAL A N 1
ATOM 1327 C CA . VAL A 1 181 ? 10.362 11.545 -4.492 1.00 95.38 181 VAL A CA 1
ATOM 1328 C C . VAL A 1 181 ? 10.669 12.319 -3.212 1.00 95.38 181 VAL A C 1
ATOM 1330 O O . VAL A 1 181 ? 10.734 13.548 -3.251 1.00 95.38 181 VAL A O 1
ATOM 1333 N N . ALA A 1 182 ? 10.924 11.615 -2.109 1.00 95.12 182 ALA A N 1
ATOM 1334 C CA . ALA A 1 182 ? 11.262 12.214 -0.823 1.00 95.12 182 ALA A CA 1
ATOM 1335 C C . ALA A 1 182 ? 12.497 13.115 -0.916 1.00 95.12 182 ALA A C 1
ATOM 1337 O O . ALA A 1 182 ? 12.452 14.276 -0.510 1.00 95.12 182 ALA A O 1
ATOM 1338 N N . ALA A 1 183 ? 13.571 12.624 -1.540 1.00 95.00 183 ALA A N 1
ATOM 1339 C CA . ALA A 1 183 ? 14.794 13.393 -1.740 1.00 95.00 183 ALA A CA 1
ATOM 1340 C C . ALA A 1 183 ? 14.587 14.605 -2.666 1.00 95.00 183 ALA A C 1
ATOM 1342 O O . ALA A 1 183 ? 15.076 15.698 -2.376 1.00 95.00 183 ALA A O 1
ATOM 1343 N N . SER A 1 184 ? 13.855 14.441 -3.774 1.00 94.56 184 SER A N 1
ATOM 1344 C CA . SER A 1 184 ? 13.644 15.519 -4.747 1.00 94.56 184 SER A CA 1
ATOM 1345 C C . SER A 1 184 ? 12.699 16.607 -4.241 1.00 94.56 184 SER A C 1
ATOM 1347 O O . SER A 1 184 ? 12.916 17.772 -4.572 1.00 94.56 184 SER A O 1
ATOM 1349 N N . GLN A 1 185 ? 11.644 16.236 -3.509 1.00 92.44 185 GLN A N 1
ATOM 1350 C CA . GLN A 1 185 ? 10.583 17.151 -3.062 1.00 92.44 185 GLN A CA 1
ATOM 1351 C C . GLN A 1 185 ? 10.703 17.555 -1.598 1.00 92.44 185 GLN A C 1
ATOM 1353 O O . GLN A 1 185 ? 9.927 18.380 -1.134 1.00 92.44 185 GLN A O 1
ATOM 1358 N N . ARG A 1 186 ? 11.695 17.019 -0.875 1.00 93.00 186 ARG A N 1
ATOM 1359 C CA . ARG A 1 186 ? 11.909 17.283 0.557 1.00 93.00 186 ARG A CA 1
ATOM 1360 C C . ARG A 1 186 ? 10.679 16.930 1.399 1.00 93.00 186 ARG A C 1
ATOM 1362 O O . ARG A 1 186 ? 10.328 17.634 2.340 1.00 93.00 186 ARG A O 1
ATOM 1369 N N . VAL A 1 187 ? 10.047 15.814 1.049 1.00 89.25 187 VAL A N 1
ATOM 1370 C CA . VAL A 1 187 ? 8.940 15.211 1.801 1.00 89.25 187 VAL A CA 1
ATOM 1371 C C . VAL A 1 187 ? 9.434 13.971 2.543 1.00 89.25 187 VAL A C 1
ATOM 1373 O O . VAL A 1 187 ? 10.558 13.511 2.338 1.00 89.25 187 VAL A O 1
ATOM 1376 N N . ALA A 1 188 ? 8.609 13.417 3.429 1.00 88.69 188 ALA A N 1
ATOM 1377 C CA . ALA A 1 188 ? 8.955 12.185 4.130 1.00 88.69 188 ALA A CA 1
ATOM 1378 C C . ALA A 1 188 ? 9.156 11.017 3.145 1.00 88.69 188 ALA A C 1
ATOM 1380 O O . ALA A 1 188 ? 8.407 10.884 2.179 1.00 88.69 188 ALA A O 1
ATOM 1381 N N . ASN A 1 189 ? 10.117 10.127 3.427 1.00 90.94 189 ASN A N 1
ATOM 1382 C CA . ASN A 1 189 ? 10.276 8.855 2.709 1.00 90.94 189 ASN A CA 1
ATOM 1383 C C . ASN A 1 189 ? 9.179 7.861 3.123 1.00 90.94 189 ASN A C 1
ATOM 1385 O O . ASN A 1 189 ? 9.413 6.909 3.864 1.00 90.94 189 ASN A O 1
ATOM 1389 N N . ARG A 1 190 ? 7.946 8.167 2.723 1.00 85.88 190 ARG A N 1
ATOM 1390 C CA . ARG A 1 190 ? 6.731 7.387 2.950 1.00 85.88 190 ARG A CA 1
ATOM 1391 C C . ARG A 1 190 ? 5.823 7.572 1.744 1.00 85.88 190 ARG A C 1
ATOM 1393 O O . ARG A 1 190 ? 5.828 8.628 1.118 1.00 85.88 190 ARG A O 1
ATOM 1400 N N . PHE A 1 191 ? 5.015 6.568 1.443 1.00 87.44 191 PHE A N 1
ATOM 1401 C CA . PHE A 1 191 ? 4.010 6.658 0.393 1.00 87.44 191 PHE A CA 1
ATOM 1402 C C . PHE A 1 191 ? 2.696 6.039 0.861 1.00 87.44 191 PHE A C 1
ATOM 1404 O O . PHE A 1 191 ? 2.668 5.217 1.776 1.00 87.44 191 PHE A O 1
ATOM 1411 N N . LEU A 1 192 ? 1.612 6.437 0.203 1.00 84.88 192 LEU A N 1
ATOM 1412 C CA . LEU A 1 192 ? 0.302 5.813 0.317 1.00 84.88 192 LEU A CA 1
ATOM 1413 C C . LEU A 1 192 ? -0.059 5.246 -1.052 1.00 84.88 192 LEU A C 1
ATOM 1415 O O . LEU A 1 192 ? 0.166 5.896 -2.072 1.00 84.88 192 LEU A O 1
ATOM 1419 N N . LEU A 1 193 ? -0.614 4.036 -1.080 1.00 81.06 193 LEU A N 1
ATOM 1420 C CA . LEU A 1 193 ? -1.020 3.383 -2.317 1.00 81.06 193 LEU A CA 1
ATOM 1421 C C . LEU A 1 193 ? -2.515 3.085 -2.306 1.00 81.06 193 LEU A C 1
ATOM 1423 O O . LEU A 1 193 ? -3.008 2.394 -1.419 1.00 81.06 193 LEU A O 1
ATOM 1427 N N . CYS A 1 194 ? -3.205 3.580 -3.334 1.00 67.69 194 CYS A N 1
ATOM 1428 C CA . CYS A 1 194 ? -4.615 3.319 -3.578 1.00 67.69 194 CYS A CA 1
ATOM 1429 C C . CYS A 1 194 ? -4.785 2.620 -4.953 1.00 67.69 194 CYS A C 1
ATOM 1431 O O . CYS A 1 194 ? -4.815 3.272 -5.991 1.00 67.69 194 CYS A O 1
ATOM 1433 N N . LEU A 1 195 ? -4.832 1.284 -4.970 1.00 67.69 195 LEU A N 1
ATOM 1434 C CA . LEU A 1 195 ? -5.125 0.414 -6.112 1.00 67.69 195 LEU A CA 1
ATOM 1435 C C . LEU A 1 195 ? -6.638 0.324 -6.441 1.00 67.69 195 LEU A C 1
ATOM 1437 O O . LEU A 1 195 ? -7.424 -0.171 -5.631 1.00 67.69 195 LEU A O 1
ATOM 1441 N N . PRO A 1 196 ? -7.069 0.694 -7.659 1.00 58.28 196 PRO A N 1
ATOM 1442 C CA . PRO A 1 196 ? -8.465 0.585 -8.074 1.00 58.28 196 PRO A CA 1
ATOM 1443 C C . PRO A 1 196 ? -8.835 -0.854 -8.468 1.00 58.28 196 PRO A C 1
ATOM 1445 O O . PRO A 1 196 ? -8.129 -1.508 -9.232 1.00 58.28 196 PRO A O 1
ATOM 1448 N N . ARG A 1 197 ? -10.002 -1.351 -8.062 1.00 52.09 197 ARG A N 1
ATOM 1449 C CA . ARG A 1 197 ? -10.596 -2.577 -8.629 1.00 52.09 197 ARG A CA 1
ATOM 1450 C C . ARG A 1 197 ? -11.828 -2.186 -9.444 1.00 52.09 197 ARG A C 1
ATOM 1452 O O . ARG A 1 197 ? -12.663 -1.448 -8.933 1.00 52.09 197 ARG A O 1
ATOM 1459 N N . ARG A 1 198 ? -11.937 -2.694 -10.683 1.00 52.00 198 ARG A N 1
ATOM 1460 C CA . ARG A 1 198 ? -13.037 -2.352 -11.607 1.00 52.00 198 ARG A CA 1
ATOM 1461 C C . ARG A 1 198 ? -14.424 -2.787 -11.106 1.00 52.00 198 ARG A C 1
ATOM 1463 O O . ARG A 1 198 ? -15.373 -2.102 -11.444 1.00 52.00 198 ARG A O 1
ATOM 1470 N N . ASP A 1 199 ? -14.514 -3.783 -10.212 1.00 49.03 199 ASP A N 1
ATOM 1471 C CA . ASP A 1 199 ? -15.815 -4.302 -9.737 1.00 49.03 199 ASP A CA 1
ATOM 1472 C C . ASP A 1 199 ? -15.954 -4.427 -8.206 1.00 49.03 199 ASP A C 1
ATOM 1474 O O . ASP A 1 199 ? -17.000 -4.829 -7.707 1.00 49.03 199 ASP A O 1
ATOM 1478 N N . ASN A 1 200 ? -14.915 -4.087 -7.433 1.00 48.12 200 ASN A N 1
ATOM 1479 C CA . ASN A 1 200 ? -14.995 -3.963 -5.970 1.00 48.12 200 ASN A CA 1
ATOM 1480 C C . ASN A 1 200 ? -13.739 -3.242 -5.437 1.00 48.12 200 ASN A C 1
ATOM 1482 O O . ASN A 1 200 ? -12.711 -3.902 -5.300 1.00 48.12 200 ASN A O 1
ATOM 1486 N N . PRO A 1 201 ? -13.776 -1.934 -5.130 1.00 46.69 201 PRO A N 1
ATOM 1487 C CA . PRO A 1 201 ? -12.604 -1.080 -4.870 1.00 46.69 201 PRO A CA 1
ATOM 1488 C C . PRO A 1 201 ? -11.845 -1.364 -3.551 1.00 46.69 201 PRO A C 1
ATOM 1490 O O . PRO A 1 201 ? -11.095 -0.512 -3.079 1.00 46.69 201 PRO A O 1
ATOM 1493 N N . LEU A 1 202 ? -12.049 -2.531 -2.937 1.00 50.84 202 LEU A N 1
ATOM 1494 C CA . LEU A 1 202 ? -11.533 -2.919 -1.625 1.00 50.84 202 LEU A CA 1
ATOM 1495 C C . LEU A 1 202 ? -10.233 -3.754 -1.723 1.00 50.84 202 LEU A C 1
ATOM 1497 O O . LEU A 1 202 ? -10.072 -4.576 -2.629 1.00 50.84 202 LEU A O 1
ATOM 1501 N N . TYR A 1 203 ? -9.297 -3.544 -0.788 1.00 55.97 203 TYR A N 1
ATOM 1502 C CA . TYR A 1 203 ? -7.965 -4.179 -0.756 1.00 55.97 203 TYR A CA 1
ATOM 1503 C C . TYR A 1 203 ? -7.965 -5.416 0.116 1.00 55.97 203 TYR A C 1
ATOM 1505 O O . TYR A 1 203 ? -8.110 -5.264 1.315 1.00 55.97 203 TYR A O 1
ATOM 1513 N N . TYR A 1 204 ? -7.717 -6.601 -0.429 1.00 71.19 204 TYR A N 1
ATOM 1514 C CA . TYR A 1 204 ? -7.780 -7.831 0.359 1.00 71.19 204 TYR A CA 1
ATOM 1515 C C . TYR A 1 204 ? -6.397 -8.281 0.841 1.00 71.19 204 TYR A C 1
ATOM 1517 O O . TYR A 1 204 ? -5.456 -8.352 0.052 1.00 71.19 204 TYR A O 1
ATOM 1525 N N . ILE A 1 205 ? -6.299 -8.629 2.120 1.00 76.44 205 ILE A N 1
ATOM 1526 C CA . ILE A 1 205 ? -5.182 -9.323 2.748 1.00 76.44 205 ILE A CA 1
ATOM 1527 C C . ILE A 1 205 ? -5.677 -10.728 3.112 1.00 76.44 205 ILE A C 1
ATOM 1529 O O . ILE A 1 205 ? -6.664 -10.855 3.847 1.00 76.44 205 ILE A O 1
ATOM 1533 N N . PRO A 1 206 ? -5.040 -11.785 2.588 1.00 79.62 206 PRO A N 1
ATOM 1534 C CA . PRO A 1 206 ? -5.385 -13.148 2.952 1.00 79.62 206 PRO A CA 1
ATOM 1535 C C . PRO A 1 206 ? -4.965 -13.421 4.400 1.00 79.62 206 PRO A C 1
ATOM 1537 O O . PRO A 1 206 ? -3.791 -13.302 4.759 1.00 79.62 206 PRO A O 1
ATOM 1540 N N . ALA A 1 207 ? -5.940 -13.774 5.233 1.00 87.38 207 ALA A N 1
ATOM 1541 C CA . ALA A 1 207 ? -5.738 -14.140 6.626 1.00 87.38 207 ALA A CA 1
ATOM 1542 C C . ALA A 1 207 ? -6.373 -15.504 6.898 1.00 87.38 207 ALA A C 1
ATOM 1544 O O . ALA A 1 207 ? -7.437 -15.825 6.374 1.00 87.38 207 ALA A O 1
ATOM 1545 N N . SER A 1 208 ? -5.710 -16.294 7.731 1.00 89.06 208 SER A N 1
ATOM 1546 C CA . SER A 1 208 ? -6.109 -17.641 8.129 1.00 89.06 208 SER A CA 1
ATOM 1547 C C . SER A 1 208 ? -6.658 -17.694 9.558 1.00 89.06 208 SER A C 1
ATOM 1549 O O . SER A 1 208 ? -7.369 -18.637 9.902 1.00 89.06 208 SER A O 1
ATOM 1551 N N . GLY A 1 209 ? -6.386 -16.682 10.390 1.00 92.50 209 GLY A N 1
ATOM 1552 C CA . GLY A 1 209 ? -6.842 -16.655 11.780 1.00 92.50 209 GLY A CA 1
ATOM 1553 C C . GLY A 1 209 ? -6.780 -15.285 12.446 1.00 92.50 209 GLY A C 1
ATOM 1554 O O . GLY A 1 209 ? -6.282 -14.311 11.880 1.00 92.50 209 GLY A O 1
ATOM 1555 N N . VAL A 1 210 ? -7.273 -15.233 13.682 1.00 94.94 210 VAL A N 1
ATOM 1556 C CA . VAL A 1 210 ? -7.105 -14.101 14.601 1.00 94.94 210 VAL A CA 1
ATOM 1557 C C . VAL A 1 210 ? -6.544 -14.638 15.910 1.00 94.94 210 VAL A C 1
ATOM 1559 O O . VAL A 1 210 ? -7.020 -15.658 16.412 1.00 94.94 210 VAL A O 1
ATOM 1562 N N . THR A 1 211 ? -5.561 -13.948 16.477 1.00 95.69 211 THR A N 1
ATOM 1563 C CA . THR A 1 211 ? -5.037 -14.229 17.816 1.00 95.69 211 THR A CA 1
ATOM 1564 C C . THR A 1 211 ? -5.330 -13.072 18.755 1.00 95.69 211 THR A C 1
ATOM 1566 O O . THR A 1 211 ? -5.242 -11.911 18.351 1.00 95.69 211 THR A O 1
ATOM 1569 N N . VAL A 1 212 ? -5.628 -13.389 20.011 1.00 96.50 212 VAL A N 1
ATOM 1570 C CA . VAL A 1 212 ? -5.769 -12.426 21.107 1.00 96.50 212 VAL A CA 1
ATOM 1571 C C . VAL A 1 212 ? -4.863 -12.864 22.247 1.00 96.50 212 VAL A C 1
ATOM 1573 O O . VAL A 1 212 ? -4.952 -14.012 22.680 1.00 96.50 212 VAL A O 1
ATOM 1576 N N . ASN A 1 213 ? -3.995 -11.976 22.734 1.00 93.06 213 ASN A N 1
ATOM 1577 C CA . ASN A 1 213 ? -2.967 -12.321 23.720 1.00 93.06 213 ASN A CA 1
ATOM 1578 C C . ASN A 1 213 ? -2.140 -13.546 23.296 1.00 93.06 213 ASN A C 1
ATOM 1580 O O . ASN A 1 213 ? -1.977 -14.493 24.065 1.00 93.06 213 ASN A O 1
ATOM 1584 N N . GLN A 1 214 ? -1.727 -13.573 22.022 1.00 90.06 214 GLN A N 1
ATOM 1585 C CA . GLN A 1 214 ? -1.034 -14.695 21.366 1.00 90.06 214 GLN A CA 1
ATOM 1586 C C . GLN A 1 214 ? -1.818 -16.025 21.285 1.00 90.06 214 GLN A C 1
ATOM 1588 O O . GLN A 1 214 ? -1.329 -16.984 20.688 1.00 90.06 214 GLN A O 1
ATOM 1593 N N . ALA A 1 215 ? -3.038 -16.106 21.822 1.00 95.50 215 ALA A N 1
ATOM 1594 C CA . ALA A 1 215 ? -3.882 -17.295 21.757 1.00 95.50 215 ALA A CA 1
ATOM 1595 C C . ALA A 1 215 ? -4.807 -17.255 20.531 1.00 95.50 215 ALA A C 1
ATOM 1597 O O . ALA A 1 215 ? -5.467 -16.248 20.271 1.00 95.50 215 ALA A O 1
ATOM 1598 N N . GLN A 1 216 ? -4.887 -18.364 19.791 1.00 95.06 216 GLN A N 1
ATOM 1599 C CA . GLN A 1 216 ? -5.773 -18.495 18.631 1.00 95.06 216 GLN A CA 1
ATOM 1600 C C . GLN A 1 216 ? -7.243 -18.379 19.057 1.00 95.06 216 GLN A C 1
ATOM 1602 O O . GLN A 1 216 ? -7.713 -19.114 19.929 1.00 95.06 216 GLN A O 1
ATOM 1607 N N . VAL A 1 217 ? -7.988 -17.484 18.411 1.00 96.56 217 VAL A N 1
ATOM 1608 C CA . VAL A 1 217 ? -9.437 -17.377 18.591 1.00 96.56 217 VAL A CA 1
ATOM 1609 C C . VAL A 1 217 ? -10.115 -18.485 17.792 1.00 96.56 217 VAL A C 1
ATOM 1611 O O . VAL A 1 217 ? -9.824 -18.682 16.613 1.00 96.56 217 VAL A O 1
ATOM 1614 N N . GLN A 1 218 ? -11.040 -19.204 18.428 1.00 95.06 218 GLN A N 1
ATOM 1615 C CA . GLN A 1 218 ? -11.839 -20.222 17.750 1.00 95.06 218 GLN A CA 1
ATOM 1616 C C . GLN A 1 218 ? -12.865 -19.544 16.840 1.00 95.06 218 GLN A C 1
ATOM 1618 O O . GLN A 1 218 ? -13.784 -18.878 17.319 1.00 95.06 218 GLN A O 1
ATOM 1623 N N . LEU A 1 219 ? -12.686 -19.704 15.530 1.00 92.94 219 LEU A N 1
ATOM 1624 C CA . LEU A 1 219 ? -13.548 -19.141 14.495 1.00 92.94 219 LEU A CA 1
ATOM 1625 C C . LEU A 1 219 ? -14.236 -20.265 13.711 1.00 92.94 219 LEU A C 1
ATOM 1627 O O . LEU A 1 219 ? -13.678 -21.360 13.601 1.00 92.94 219 LEU A O 1
ATOM 1631 N N . PRO A 1 220 ? -15.422 -20.014 13.128 1.00 89.94 220 PRO A N 1
ATOM 1632 C CA . PRO A 1 220 ? -16.028 -20.950 12.191 1.00 89.94 220 PRO A CA 1
ATOM 1633 C C . PRO A 1 220 ? -15.073 -21.298 11.043 1.00 89.94 220 PRO A C 1
ATOM 1635 O O . PRO A 1 220 ? -14.282 -20.460 10.596 1.00 89.94 220 PRO A O 1
ATOM 1638 N N . ALA A 1 221 ? -15.164 -22.532 10.542 1.00 84.19 221 ALA A N 1
ATOM 1639 C CA . ALA A 1 221 ? -14.381 -22.957 9.387 1.00 84.19 221 ALA A CA 1
ATOM 1640 C C . ALA A 1 221 ? -14.599 -21.983 8.222 1.00 84.19 221 ALA A C 1
ATOM 1642 O O . ALA A 1 221 ? -15.724 -21.563 7.955 1.00 84.19 221 ALA A O 1
ATOM 1643 N N . HIS A 1 222 ? -13.513 -21.620 7.541 1.00 80.44 222 HIS A N 1
ATOM 1644 C CA . HIS A 1 222 ? -13.536 -20.713 6.391 1.00 80.44 222 HIS A CA 1
ATOM 1645 C C . HIS A 1 222 ? -14.005 -19.274 6.668 1.00 80.44 222 HIS A C 1
ATOM 1647 O O . HIS A 1 222 ? -14.155 -18.501 5.722 1.00 80.44 222 HIS A O 1
ATOM 1653 N N . ALA A 1 223 ? -14.154 -18.863 7.936 1.00 85.06 223 ALA A N 1
ATOM 1654 C CA . ALA A 1 223 ? -14.615 -17.516 8.281 1.00 85.06 223 ALA A CA 1
ATOM 1655 C C . ALA A 1 223 ? -13.765 -16.402 7.636 1.00 85.06 223 ALA A C 1
ATOM 1657 O O . ALA A 1 223 ? -14.297 -15.358 7.266 1.00 85.06 223 ALA A O 1
ATOM 1658 N N . LEU A 1 224 ? -12.462 -16.629 7.440 1.00 84.56 224 LEU A N 1
ATOM 1659 C CA . LEU A 1 224 ? -11.549 -15.658 6.825 1.00 84.56 224 LEU A CA 1
ATOM 1660 C C . LEU A 1 224 ? -11.166 -15.990 5.368 1.00 84.56 224 LEU A C 1
ATOM 1662 O O . LEU A 1 224 ? -10.666 -15.114 4.666 1.00 84.56 224 LEU A O 1
ATOM 1666 N N . SER A 1 225 ? -11.434 -17.207 4.876 1.00 66.62 225 SER A N 1
ATOM 1667 C CA . SER A 1 225 ? -10.925 -17.683 3.574 1.00 66.62 225 SER A CA 1
ATOM 1668 C C . SER A 1 225 ? -11.749 -17.237 2.361 1.00 66.62 225 SER A C 1
ATOM 1670 O O . SER A 1 225 ? -11.287 -17.343 1.228 1.00 66.62 225 SER A O 1
ATOM 1672 N N . THR A 1 226 ? -12.974 -16.741 2.557 1.00 57.00 226 THR A N 1
ATOM 1673 C CA . THR A 1 226 ? -13.837 -16.256 1.465 1.00 57.00 226 THR A CA 1
ATOM 1674 C C . THR A 1 226 ? -14.511 -14.963 1.919 1.00 57.00 226 THR A C 1
ATOM 1676 O O . THR A 1 226 ? -15.439 -14.973 2.720 1.00 57.00 226 THR A O 1
ATOM 1679 N N . GLY A 1 227 ? -13.931 -13.833 1.508 1.00 57.31 227 GLY A N 1
ATOM 1680 C CA . GLY A 1 227 ? -14.268 -12.492 2.004 1.00 57.31 227 GLY A CA 1
ATOM 1681 C C . GLY A 1 227 ? -13.068 -11.759 2.613 1.00 57.31 227 GLY A C 1
ATOM 1682 O O . GLY A 1 227 ? -12.995 -10.542 2.506 1.00 57.31 227 GLY A O 1
ATOM 1683 N N . GLY A 1 228 ? -12.077 -12.479 3.149 1.00 75.62 228 GLY A N 1
ATOM 1684 C CA . GLY A 1 228 ? -10.774 -11.941 3.557 1.00 75.62 228 GLY A CA 1
ATOM 1685 C C . GLY A 1 228 ? -10.806 -10.761 4.536 1.00 75.62 228 GLY A C 1
ATOM 1686 O O . GLY A 1 228 ? -11.835 -10.393 5.111 1.00 75.62 228 GLY A O 1
ATOM 1687 N N . VAL A 1 229 ? -9.632 -10.160 4.713 1.00 84.06 229 VAL A N 1
ATOM 1688 C CA . VAL A 1 229 ? -9.443 -8.892 5.421 1.00 84.06 229 VAL A CA 1
ATOM 1689 C C . VAL A 1 229 ? -9.352 -7.793 4.379 1.00 84.06 229 VAL A C 1
ATOM 1691 O O . VAL A 1 229 ? -8.538 -7.890 3.475 1.00 84.06 229 VAL A O 1
ATOM 1694 N N . VAL A 1 230 ? -10.148 -6.742 4.493 1.00 78.75 230 VAL A N 1
ATOM 1695 C CA . VAL A 1 230 ? -10.134 -5.595 3.593 1.00 78.75 230 VAL A CA 1
ATOM 1696 C C . VAL A 1 230 ? -9.431 -4.405 4.240 1.00 78.75 230 VAL A C 1
ATOM 1698 O O . VAL A 1 230 ? -9.700 -4.125 5.397 1.00 78.75 230 VAL A O 1
ATOM 1701 N N . LEU A 1 231 ? -8.611 -3.640 3.517 1.00 70.25 231 LEU A N 1
ATOM 1702 C CA . LEU A 1 231 ? -8.198 -2.295 3.947 1.00 70.25 231 LEU A CA 1
ATOM 1703 C C . LEU A 1 231 ? -9.169 -1.248 3.402 1.00 70.25 231 LEU A C 1
ATOM 1705 O O . LEU A 1 231 ? -9.493 -1.258 2.212 1.00 70.25 231 LEU A O 1
ATOM 1709 N N . CYS A 1 232 ? -9.618 -0.324 4.247 1.00 58.78 232 CYS A N 1
ATOM 1710 C CA . CYS A 1 232 ? -10.523 0.746 3.848 1.00 58.78 232 CYS A CA 1
ATOM 1711 C C . CYS A 1 232 ? -10.248 2.024 4.645 1.00 58.78 232 CYS A C 1
ATOM 1713 O O . CYS A 1 232 ? -10.534 2.107 5.832 1.00 58.78 232 CYS A O 1
ATOM 1715 N N . THR A 1 233 ? -9.775 3.075 3.977 1.00 58.19 233 THR A N 1
ATOM 1716 C CA . THR A 1 233 ? -9.555 4.391 4.607 1.00 58.19 233 THR A CA 1
ATOM 1717 C C . THR A 1 233 ? -10.838 5.211 4.774 1.00 58.19 233 THR A C 1
ATOM 1719 O O . THR A 1 233 ? -10.795 6.308 5.320 1.00 58.19 233 THR A O 1
ATOM 1722 N N . ARG A 1 234 ? -11.986 4.705 4.297 1.00 53.16 234 ARG A N 1
ATOM 1723 C CA . ARG A 1 234 ? -13.293 5.379 4.408 1.00 53.16 234 ARG A CA 1
ATOM 1724 C C . ARG A 1 234 ? -14.045 5.040 5.693 1.00 53.16 234 ARG A C 1
ATOM 1726 O O . ARG A 1 234 ? -15.056 5.680 5.963 1.00 53.16 234 ARG A O 1
ATOM 1733 N N . VAL A 1 235 ? -13.593 4.038 6.452 1.00 58.19 235 VAL A N 1
ATOM 1734 C CA . VAL A 1 235 ? -14.191 3.680 7.745 1.00 58.19 235 VAL A CA 1
ATOM 1735 C C . VAL A 1 235 ? -13.233 4.046 8.886 1.00 58.19 235 VAL A C 1
ATOM 1737 O O . VAL A 1 235 ? -12.037 3.767 8.780 1.00 58.19 235 VAL A O 1
ATOM 1740 N N . PRO A 1 236 ? -13.730 4.688 9.959 1.00 58.66 236 PRO A N 1
ATOM 1741 C CA . PRO A 1 236 ? -12.896 5.226 11.040 1.00 58.66 236 PRO A CA 1
ATOM 1742 C C . PRO A 1 236 ? -12.441 4.170 12.061 1.00 58.66 236 PRO A C 1
ATOM 1744 O O . PRO A 1 236 ? -11.597 4.446 12.903 1.00 58.66 236 PRO A O 1
ATOM 1747 N N . TYR A 1 237 ? -13.013 2.966 12.013 1.00 77.81 237 TYR A N 1
ATOM 1748 C CA . TYR A 1 237 ? -12.702 1.869 12.928 1.00 77.81 237 TYR A CA 1
ATOM 1749 C C . TYR A 1 237 ? -12.674 0.554 12.163 1.00 77.81 237 TYR A C 1
ATOM 1751 O O . TYR A 1 237 ? -13.284 0.432 11.096 1.00 77.81 237 TYR A O 1
ATOM 1759 N N . THR A 1 238 ? -11.991 -0.441 12.722 1.00 87.56 238 THR A N 1
ATOM 1760 C CA . THR A 1 238 ? -12.006 -1.791 12.158 1.00 87.56 238 THR A CA 1
ATOM 1761 C C . THR A 1 238 ? -13.395 -2.394 12.338 1.00 87.56 238 THR A C 1
ATOM 1763 O O . THR A 1 238 ? -13.845 -2.599 13.465 1.00 87.56 238 THR A O 1
ATOM 1766 N N . ALA A 1 239 ? -14.079 -2.677 11.232 1.00 89.56 239 ALA A N 1
ATOM 1767 C CA . ALA A 1 239 ? -15.386 -3.320 11.233 1.00 89.56 239 ALA A CA 1
ATOM 1768 C C . ALA A 1 239 ? -15.237 -4.821 10.975 1.00 89.56 239 ALA A C 1
ATOM 1770 O O . ALA A 1 239 ? -14.495 -5.224 10.083 1.00 89.56 239 ALA A O 1
ATOM 1771 N N . ILE A 1 240 ? -15.934 -5.660 11.737 1.00 93.44 240 ILE A N 1
ATOM 1772 C CA . ILE A 1 240 ? -15.791 -7.120 11.672 1.00 93.44 240 ILE A CA 1
ATOM 1773 C C . ILE A 1 240 ? -17.164 -7.770 11.515 1.00 93.44 240 ILE A C 1
ATOM 1775 O O . ILE A 1 240 ? -18.137 -7.370 12.159 1.00 93.44 240 ILE A O 1
ATOM 1779 N N . ARG A 1 241 ? -17.246 -8.780 10.647 1.00 93.44 241 ARG A N 1
ATOM 1780 C CA . ARG A 1 241 ? -18.466 -9.555 10.407 1.00 93.44 241 ARG A CA 1
ATOM 1781 C C . ARG A 1 241 ? -18.882 -10.309 11.685 1.00 93.44 241 ARG A C 1
ATOM 1783 O O . ARG A 1 241 ? -17.997 -10.769 12.412 1.00 93.44 241 ARG A O 1
ATOM 1790 N N . PRO A 1 242 ? -20.186 -10.461 11.994 1.00 94.62 242 PRO A N 1
ATOM 1791 C CA . PRO A 1 242 ? -20.629 -10.968 13.300 1.00 94.62 242 PRO A CA 1
ATOM 1792 C C . PRO A 1 242 ? -20.029 -12.318 13.742 1.00 94.62 242 PRO A C 1
ATOM 1794 O O . PRO A 1 242 ? -19.720 -12.491 14.921 1.00 94.62 242 PRO A O 1
ATOM 1797 N N . ASP A 1 243 ? -19.799 -13.249 12.809 1.00 93.81 243 ASP A N 1
ATOM 1798 C CA . ASP A 1 243 ? -19.187 -14.568 13.054 1.00 93.81 243 ASP A CA 1
ATOM 1799 C C . ASP A 1 243 ? -17.728 -14.504 13.530 1.00 93.81 243 ASP A C 1
ATOM 1801 O O . ASP A 1 243 ? -17.266 -15.425 14.201 1.00 93.81 243 ASP A O 1
ATOM 1805 N N . VAL A 1 244 ? -17.016 -13.416 13.224 1.00 95.56 244 VAL A N 1
ATOM 1806 C CA . VAL A 1 244 ? -15.636 -13.172 13.673 1.00 95.56 244 VAL A CA 1
ATOM 1807 C C . VAL A 1 244 ? -15.602 -12.170 14.831 1.00 95.56 244 VAL A C 1
ATOM 1809 O O . VAL A 1 244 ? -14.799 -12.315 15.750 1.00 95.56 244 VAL A O 1
ATOM 1812 N N . TYR A 1 245 ? -16.507 -11.187 14.843 1.00 96.31 245 TYR A N 1
ATOM 1813 C CA . TYR A 1 245 ? -16.551 -10.135 15.859 1.00 96.31 245 TYR A CA 1
ATOM 1814 C C . TYR A 1 245 ? -16.791 -10.695 17.263 1.00 96.31 245 TYR A C 1
ATOM 1816 O O . TYR A 1 245 ? -16.027 -10.411 18.187 1.00 96.31 245 TYR A O 1
ATOM 1824 N N . ARG A 1 246 ? -17.833 -11.521 17.431 1.00 96.69 246 ARG A N 1
ATOM 1825 C CA . ARG A 1 246 ? -18.249 -12.007 18.756 1.00 96.69 246 ARG A CA 1
ATOM 1826 C C . ARG A 1 246 ? -17.156 -12.844 19.443 1.00 96.69 246 ARG A C 1
ATOM 1828 O O . ARG A 1 246 ? -16.848 -12.528 20.595 1.00 96.69 246 ARG A O 1
ATOM 1835 N N . PRO A 1 247 ? -16.510 -13.828 18.780 1.00 97.44 247 PRO A N 1
ATOM 1836 C CA . PRO A 1 247 ? -15.393 -14.561 19.378 1.00 97.44 247 PRO A CA 1
ATOM 1837 C C . PRO A 1 247 ? -14.202 -13.670 19.747 1.00 97.44 247 PRO A C 1
ATOM 1839 O O . PRO A 1 247 ? -13.620 -13.849 20.816 1.00 97.44 247 PRO A O 1
ATOM 1842 N N . VAL A 1 248 ? -13.855 -12.691 18.901 1.00 97.38 248 VAL A N 1
ATOM 1843 C CA . VAL A 1 248 ? -12.709 -11.793 19.135 1.00 97.38 248 VAL A CA 1
ATOM 1844 C C . VAL A 1 248 ? -12.944 -10.890 20.345 1.00 97.38 248 VAL A C 1
ATOM 1846 O O . VAL A 1 248 ? -12.082 -10.814 21.218 1.00 97.38 248 VAL A O 1
ATOM 1849 N N . VAL A 1 249 ? -14.117 -10.257 20.452 1.00 97.38 249 VAL A N 1
ATOM 1850 C CA . VAL A 1 249 ? -14.453 -9.387 21.595 1.00 97.38 249 VAL A CA 1
ATOM 1851 C C . VAL A 1 249 ? -14.502 -10.180 22.902 1.00 97.38 249 VAL A C 1
ATOM 1853 O O . VAL A 1 249 ? -13.970 -9.731 23.914 1.00 97.38 249 VAL A O 1
ATOM 1856 N N . GLN A 1 250 ? -15.082 -11.385 22.888 1.00 97.12 250 GLN A N 1
ATOM 1857 C CA . GLN A 1 250 ? -15.116 -12.256 24.067 1.00 97.12 250 GLN A CA 1
ATOM 1858 C C . GLN A 1 250 ? -13.719 -12.722 24.489 1.00 97.12 250 GLN A C 1
ATOM 1860 O O . GLN A 1 250 ? -13.426 -12.780 25.683 1.00 97.12 250 GLN A O 1
ATOM 1865 N N . ALA A 1 251 ? -12.858 -13.065 23.526 1.00 97.94 251 ALA A N 1
ATOM 1866 C CA . ALA A 1 251 ? -11.475 -13.435 23.803 1.00 97.94 251 ALA A CA 1
ATOM 1867 C C . ALA A 1 251 ? -10.697 -12.256 24.401 1.00 97.94 251 ALA A C 1
ATOM 1869 O O . ALA A 1 251 ? -9.980 -12.447 25.381 1.00 97.94 251 ALA A O 1
ATOM 1870 N N . PHE A 1 252 ? -10.890 -11.046 23.869 1.00 97.44 252 PHE A N 1
ATOM 1871 C CA . PHE A 1 252 ? -10.258 -9.829 24.377 1.00 97.44 252 PHE A CA 1
ATOM 1872 C C . PHE A 1 252 ? -10.689 -9.511 25.807 1.00 97.44 252 PHE A C 1
ATOM 1874 O O . PHE A 1 252 ? -9.840 -9.343 26.679 1.00 97.44 252 PHE A O 1
ATOM 1881 N N . ASP A 1 253 ? -11.995 -9.495 26.075 1.00 97.38 253 ASP A N 1
ATOM 1882 C CA . ASP A 1 253 ? -12.530 -9.206 27.406 1.00 97.38 253 ASP A CA 1
ATOM 1883 C C . ASP A 1 253 ? -12.061 -10.231 28.450 1.00 97.38 253 ASP A C 1
ATOM 1885 O O . ASP A 1 253 ? -11.633 -9.875 29.552 1.00 97.38 253 ASP A O 1
ATOM 1889 N N . ARG A 1 254 ? -12.055 -11.517 28.074 1.00 97.00 254 ARG A N 1
ATOM 1890 C CA . ARG A 1 254 ? -11.538 -12.596 28.922 1.00 97.00 254 ARG A CA 1
ATOM 1891 C C . ARG A 1 254 ? -10.040 -12.451 29.186 1.00 97.00 254 ARG A C 1
ATOM 1893 O O . ARG A 1 254 ? -9.617 -12.686 30.312 1.00 97.00 254 ARG A O 1
ATOM 1900 N N . ALA A 1 255 ? -9.253 -12.089 28.173 1.00 96.69 255 ALA A N 1
ATOM 1901 C CA . ALA A 1 255 ? -7.807 -11.923 28.300 1.00 96.69 255 ALA A CA 1
ATOM 1902 C C . ALA A 1 255 ? -7.431 -10.686 29.126 1.00 96.69 255 ALA A C 1
ATOM 1904 O O . ALA A 1 255 ? -6.460 -10.731 29.876 1.00 96.69 255 ALA A O 1
ATOM 1905 N N . LEU A 1 256 ? -8.199 -9.596 29.020 1.00 95.50 256 LEU A N 1
ATOM 1906 C CA . LEU A 1 256 ? -7.972 -8.394 29.819 1.00 95.50 256 LEU A CA 1
ATOM 1907 C C . LEU A 1 256 ? -8.347 -8.623 31.290 1.00 95.50 256 LEU A C 1
ATOM 1909 O O . LEU A 1 256 ? -7.676 -8.102 32.174 1.00 95.50 256 LEU A O 1
ATOM 1913 N N . ALA A 1 257 ? -9.398 -9.409 31.554 1.00 95.62 257 ALA A N 1
ATOM 1914 C CA . ALA A 1 257 ? -9.819 -9.819 32.897 1.00 95.62 257 ALA A CA 1
ATOM 1915 C C . ALA A 1 257 ? -10.087 -8.648 33.872 1.00 95.62 257 ALA A C 1
ATOM 1917 O O . ALA A 1 257 ? -9.882 -8.768 35.079 1.00 95.62 257 ALA A O 1
ATOM 1918 N N . ARG A 1 258 ? -10.593 -7.515 33.359 1.00 94.06 258 ARG A N 1
ATOM 1919 C CA . ARG A 1 258 ? -10.926 -6.305 34.139 1.00 94.06 258 ARG A CA 1
ATOM 1920 C C . ARG A 1 258 ? -12.427 -6.034 34.196 1.00 94.06 258 ARG A C 1
ATOM 1922 O O . ARG A 1 258 ? -12.913 -4.999 33.743 1.00 94.06 258 ARG A O 1
ATOM 1929 N N . ASN A 1 259 ? -13.183 -6.981 34.753 1.00 94.75 259 ASN A N 1
ATOM 1930 C CA . ASN A 1 259 ? -14.627 -6.809 34.966 1.00 94.75 259 ASN A CA 1
ATOM 1931 C C . ASN A 1 259 ? -14.943 -5.640 35.911 1.00 94.75 259 ASN A C 1
ATOM 1933 O O . ASN A 1 259 ? -15.957 -4.973 35.732 1.00 94.75 259 ASN A O 1
ATOM 1937 N N . ASP A 1 260 ? -14.049 -5.368 36.866 1.00 96.56 260 ASP A N 1
ATOM 1938 C CA . ASP A 1 260 ? -14.080 -4.204 37.757 1.00 96.56 260 ASP A CA 1
ATOM 1939 C C . ASP A 1 260 ? -14.003 -2.875 36.996 1.00 96.56 260 ASP A C 1
ATOM 1941 O O . ASP A 1 260 ? -14.500 -1.858 37.479 1.00 96.56 260 ASP A O 1
ATOM 1945 N N . ALA A 1 261 ? -13.398 -2.886 35.802 1.00 96.56 261 ALA A N 1
ATOM 1946 C CA . ALA A 1 261 ? -13.192 -1.697 34.998 1.00 96.56 261 ALA A CA 1
ATOM 1947 C C . ALA A 1 261 ? -14.255 -1.416 33.949 1.00 96.56 261 ALA A C 1
ATOM 1949 O O . ALA A 1 261 ? -14.210 -0.342 33.351 1.00 96.56 261 ALA A O 1
ATOM 1950 N N . LYS A 1 262 ? -15.211 -2.322 33.738 1.00 97.50 262 LYS A N 1
ATOM 1951 C CA . LYS A 1 262 ? -16.267 -2.133 32.743 1.00 97.50 262 LYS A CA 1
ATOM 1952 C C . LYS A 1 262 ? -17.148 -0.937 33.082 1.00 97.50 262 LYS A C 1
ATOM 1954 O O . LYS A 1 262 ? -17.543 -0.729 34.227 1.00 97.50 262 LYS A O 1
ATOM 1959 N N . VAL A 1 263 ? -17.481 -0.170 32.054 1.00 97.81 263 VAL A N 1
ATOM 1960 C CA . VAL A 1 263 ? -18.392 0.978 32.131 1.00 97.81 263 VAL A CA 1
ATOM 1961 C C . VAL A 1 263 ? -19.484 0.836 31.068 1.00 97.81 263 VAL A C 1
ATOM 1963 O O . VAL A 1 263 ? -19.348 -0.005 30.174 1.00 97.81 263 VAL A O 1
ATOM 1966 N N . PRO A 1 264 ? -20.581 1.614 31.146 1.00 97.56 264 PRO A N 1
ATOM 1967 C CA . PRO A 1 264 ? -21.576 1.643 30.082 1.00 97.56 264 PRO A CA 1
ATOM 1968 C C . PRO A 1 264 ? -20.937 1.873 28.708 1.00 97.56 264 PRO A C 1
ATOM 1970 O O . PRO A 1 264 ? -19.998 2.658 28.568 1.00 97.56 264 PRO A O 1
ATOM 1973 N N . VAL A 1 265 ? -21.440 1.161 27.701 1.00 95.69 265 VAL A N 1
ATOM 1974 C CA . VAL A 1 265 ? -20.912 1.219 26.335 1.00 95.69 265 VAL A CA 1
ATOM 1975 C C . VAL A 1 265 ? -21.171 2.584 25.700 1.00 95.69 265 VAL A C 1
ATOM 1977 O O . VAL A 1 265 ? -22.216 3.198 25.920 1.00 95.69 265 VAL A O 1
ATOM 1980 N N . VAL A 1 266 ? -20.225 3.044 24.884 1.00 92.81 266 VAL A N 1
ATOM 1981 C CA . VAL A 1 266 ? -20.326 4.300 24.135 1.00 92.81 266 VAL A CA 1
ATOM 1982 C C . VAL A 1 266 ? -20.379 3.954 22.656 1.00 92.81 266 VAL A C 1
ATOM 1984 O O . VAL A 1 266 ? -19.434 3.382 22.120 1.00 92.81 266 VAL A O 1
ATOM 1987 N N . ALA A 1 267 ? -21.488 4.280 21.990 1.00 86.25 267 ALA A N 1
ATOM 1988 C CA . ALA A 1 267 ? -21.656 3.980 20.572 1.00 86.25 267 ALA A CA 1
ATOM 1989 C C . ALA A 1 267 ? -20.529 4.620 19.728 1.00 86.25 267 ALA A C 1
ATOM 1991 O O . ALA A 1 267 ? -20.151 5.761 19.999 1.00 86.25 267 ALA A O 1
ATOM 1992 N N . PRO A 1 268 ? -20.011 3.926 18.695 1.00 88.44 268 PRO A N 1
ATOM 1993 C CA . PRO A 1 268 ? -20.456 2.630 18.162 1.00 88.44 268 PRO A CA 1
ATOM 1994 C C . PRO A 1 268 ? -19.818 1.390 18.828 1.00 88.44 268 PRO A C 1
ATOM 1996 O O . PRO A 1 268 ? -19.956 0.287 18.300 1.00 88.44 268 PRO A O 1
ATOM 1999 N N . PHE A 1 269 ? -19.103 1.540 19.945 1.00 93.12 269 PHE A N 1
ATOM 2000 C CA . PHE A 1 269 ? -18.349 0.458 20.584 1.00 93.12 269 PHE A CA 1
ATOM 2001 C C . PHE A 1 269 ? -19.217 -0.363 21.542 1.00 93.12 269 PHE A C 1
ATOM 2003 O O . PHE A 1 269 ? -20.072 0.179 22.236 1.00 93.12 269 PHE A O 1
ATOM 2010 N N . GLU A 1 270 ? -18.971 -1.674 21.613 1.00 94.44 270 GLU A N 1
ATOM 2011 C CA . GLU A 1 270 ? -19.728 -2.599 22.479 1.00 94.44 270 GLU A CA 1
ATOM 2012 C C . GLU A 1 270 ? -18.933 -3.056 23.719 1.00 94.44 270 GLU A C 1
ATOM 2014 O O . GLU A 1 270 ? -19.452 -3.809 24.541 1.00 94.44 270 GLU A O 1
ATOM 2019 N N . LEU A 1 271 ? -17.683 -2.603 23.880 1.00 97.00 271 LEU A N 1
ATOM 2020 C CA . LEU A 1 271 ? -16.828 -2.960 25.014 1.00 97.00 271 LEU A CA 1
ATOM 2021 C C . LEU A 1 271 ? -15.983 -1.762 25.457 1.00 97.00 271 LEU A C 1
ATOM 2023 O O . LEU A 1 271 ? -15.096 -1.320 24.727 1.00 97.00 271 LEU A O 1
ATOM 2027 N N . CYS A 1 272 ? -16.266 -1.247 26.654 1.00 97.69 272 CYS A N 1
ATOM 2028 C CA . CYS A 1 272 ? -15.637 -0.050 27.206 1.00 97.69 272 CYS A CA 1
ATOM 2029 C C . CYS A 1 272 ? -15.219 -0.245 28.666 1.00 97.69 272 CYS A C 1
ATOM 2031 O O . CYS A 1 272 ? -15.888 -0.935 29.441 1.00 97.69 272 CYS A O 1
ATOM 2033 N N . TYR A 1 273 ? -14.128 0.418 29.041 1.00 97.88 273 TYR A N 1
ATOM 2034 C CA . TYR A 1 273 ? -13.538 0.380 30.371 1.00 97.88 273 TYR A CA 1
ATOM 2035 C C . TYR A 1 273 ? -13.222 1.790 30.872 1.00 97.88 273 TYR A C 1
ATOM 2037 O O . TYR A 1 273 ? -13.042 2.721 30.088 1.00 97.88 273 TYR A O 1
ATOM 2045 N N . ARG A 1 274 ? -13.106 1.955 32.189 1.00 97.81 274 ARG A N 1
ATOM 2046 C CA . ARG A 1 274 ? -12.632 3.201 32.795 1.00 97.81 274 ARG A CA 1
ATOM 2047 C C . ARG A 1 274 ? -11.143 3.389 32.486 1.00 97.81 274 ARG A C 1
ATOM 2049 O O . ARG A 1 274 ? -10.323 2.593 32.944 1.00 97.81 274 ARG A O 1
ATOM 2056 N N . SER A 1 275 ? -10.789 4.463 31.779 1.00 95.31 275 SER A N 1
ATOM 2057 C CA . SER A 1 275 ? -9.418 4.741 31.318 1.00 95.31 275 SER A CA 1
ATOM 2058 C C . SER A 1 275 ? -8.403 4.756 32.460 1.00 95.31 275 SER A C 1
ATOM 2060 O O . SER A 1 275 ? -7.319 4.202 32.323 1.00 95.31 275 SER A O 1
ATOM 2062 N N . SER A 1 276 ? -8.769 5.313 33.622 1.00 95.50 276 SER A N 1
ATOM 2063 C CA . SER A 1 276 ? -7.889 5.396 34.800 1.00 95.50 276 SER A CA 1
ATOM 2064 C C . SER A 1 276 ? -7.534 4.046 35.429 1.00 95.50 276 SER A C 1
ATOM 2066 O O . SER A 1 276 ? -6.647 3.979 36.276 1.00 95.50 276 SER A O 1
ATOM 2068 N N . MET A 1 277 ? -8.230 2.974 35.044 1.00 95.88 277 MET A N 1
ATOM 2069 C CA . MET A 1 277 ? -7.986 1.620 35.536 1.00 95.88 277 MET A CA 1
ATOM 2070 C C . MET A 1 277 ? -7.222 0.749 34.535 1.00 95.88 277 MET A C 1
ATOM 2072 O O . MET A 1 277 ? -6.865 -0.383 34.870 1.00 95.88 277 MET A O 1
ATOM 2076 N N . LEU A 1 278 ? -6.934 1.271 33.341 1.00 94.19 278 LEU A N 1
ATOM 2077 C CA . LEU A 1 278 ? -6.054 0.648 32.360 1.00 94.19 278 LEU A CA 1
ATOM 2078 C C . LEU A 1 278 ? -4.638 1.217 32.518 1.00 94.19 278 LEU A C 1
ATOM 2080 O O . LEU A 1 278 ? -4.460 2.422 32.672 1.00 94.19 278 LEU A O 1
ATOM 2084 N N . GLY A 1 279 ? -3.620 0.354 32.488 1.00 88.56 279 GLY A N 1
ATOM 2085 C CA . GLY A 1 279 ? -2.229 0.812 32.467 1.00 88.56 279 GLY A CA 1
ATOM 2086 C C . GLY A 1 279 ? -1.879 1.476 31.133 1.00 88.56 279 GLY A C 1
ATOM 2087 O O . GLY A 1 279 ? -2.570 1.266 30.139 1.00 88.56 279 GLY A O 1
ATOM 2088 N N . ASN A 1 280 ? -0.768 2.209 31.076 1.00 85.00 280 ASN A N 1
ATOM 2089 C CA . ASN A 1 280 ? -0.259 2.808 29.840 1.00 85.00 280 ASN A CA 1
ATOM 2090 C C . ASN A 1 280 ? 1.122 2.247 29.487 1.00 85.00 280 ASN A C 1
ATOM 2092 O O . ASN A 1 280 ? 1.953 1.976 30.350 1.00 85.00 280 ASN A O 1
ATOM 2096 N N . THR A 1 281 ? 1.376 2.119 28.190 1.00 76.75 281 THR A N 1
ATOM 2097 C CA . THR A 1 281 ? 2.658 1.728 27.599 1.00 76.75 281 THR A CA 1
ATOM 2098 C C . THR A 1 281 ? 3.069 2.761 26.549 1.00 76.75 281 THR A C 1
ATOM 2100 O O . THR A 1 281 ? 2.292 3.646 26.190 1.00 76.75 281 THR A O 1
ATOM 2103 N N . ARG A 1 282 ? 4.274 2.626 25.978 1.00 73.69 282 ARG A N 1
ATOM 2104 C CA . ARG A 1 282 ? 4.699 3.450 24.828 1.00 73.69 282 ARG A CA 1
ATOM 2105 C C . ARG A 1 282 ? 3.824 3.262 23.580 1.00 73.69 282 ARG A C 1
ATOM 2107 O O . ARG A 1 282 ? 3.915 4.071 22.666 1.00 73.69 282 ARG A O 1
ATOM 2114 N N . LEU A 1 283 ? 3.029 2.194 23.530 1.00 66.25 283 LEU A N 1
ATOM 2115 C CA . LEU A 1 283 ? 2.238 1.781 22.373 1.00 66.25 283 LEU A CA 1
ATOM 2116 C C . LEU A 1 283 ? 0.726 1.975 22.574 1.00 66.25 283 LEU A C 1
ATOM 2118 O O . LEU A 1 283 ? -0.041 1.524 21.732 1.00 66.25 283 LEU A O 1
ATOM 2122 N N . GLY A 1 284 ? 0.289 2.599 23.673 1.00 81.12 284 GLY A N 1
ATOM 2123 C CA . GLY A 1 284 ? -1.126 2.736 24.044 1.00 81.12 284 GLY A CA 1
ATOM 2124 C C . GLY A 1 284 ? -1.443 2.085 25.391 1.00 81.12 284 GLY A C 1
ATOM 2125 O O . GLY A 1 284 ? -0.539 1.857 26.200 1.00 81.12 284 GLY A O 1
ATOM 2126 N N . TYR A 1 285 ? -2.714 1.773 25.644 1.00 86.62 285 TYR A N 1
ATOM 2127 C CA . TYR A 1 285 ? -3.127 1.113 26.885 1.00 86.62 285 TYR A CA 1
ATOM 2128 C C . TYR A 1 285 ? -2.487 -0.279 27.032 1.00 86.62 285 TYR A C 1
ATOM 2130 O O . TYR A 1 285 ? -2.262 -0.994 26.057 1.00 86.62 285 TYR A O 1
ATOM 2138 N N . ALA A 1 286 ? -2.187 -0.686 28.259 1.00 89.31 286 ALA A N 1
ATOM 2139 C CA . ALA A 1 286 ? -1.726 -2.024 28.605 1.00 89.31 286 ALA A CA 1
ATOM 2140 C C . ALA A 1 286 ? -2.914 -3.002 28.557 1.00 89.31 286 ALA A C 1
ATOM 2142 O O . ALA A 1 286 ? -3.501 -3.341 29.582 1.00 89.31 286 ALA A O 1
ATOM 2143 N N . VAL A 1 287 ? -3.291 -3.399 27.343 1.00 93.50 287 VAL A N 1
ATOM 2144 C CA . VAL A 1 287 ? -4.387 -4.326 27.034 1.00 93.50 287 VAL A CA 1
ATOM 2145 C C . VAL A 1 287 ? -3.872 -5.495 26.183 1.00 93.50 287 VAL A C 1
ATOM 2147 O O . VAL A 1 287 ? -2.789 -5.371 25.605 1.00 93.50 287 VAL A O 1
ATOM 2150 N N . PRO A 1 288 ? -4.615 -6.616 26.088 1.00 93.81 288 PRO A N 1
ATOM 2151 C CA . PRO A 1 288 ? -4.275 -7.723 25.198 1.00 93.81 288 PRO A CA 1
ATOM 2152 C C . PRO A 1 288 ? -4.000 -7.272 23.760 1.00 93.81 288 PRO A C 1
ATOM 2154 O O . PRO A 1 288 ? -4.744 -6.464 23.200 1.00 93.81 288 PRO A O 1
ATOM 2157 N N . ASP A 1 289 ? -2.960 -7.821 23.139 1.00 88.31 289 ASP A N 1
ATOM 2158 C CA . ASP A 1 289 ? -2.721 -7.644 21.712 1.00 88.31 289 ASP A CA 1
ATOM 2159 C C . ASP A 1 289 ? -3.752 -8.423 20.890 1.00 88.31 289 ASP A C 1
ATOM 2161 O O . ASP A 1 289 ? -4.237 -9.483 21.289 1.00 88.31 289 ASP A O 1
ATOM 2165 N N . ILE A 1 290 ? -4.074 -7.887 19.715 1.00 93.31 290 ILE A N 1
ATOM 2166 C CA . ILE A 1 290 ? -4.893 -8.557 18.707 1.00 93.31 290 ILE A CA 1
ATOM 2167 C C . ILE A 1 290 ? -4.060 -8.622 17.433 1.00 93.31 290 ILE A C 1
ATOM 2169 O O . ILE A 1 290 ? -3.466 -7.619 17.034 1.00 93.31 290 ILE A O 1
ATOM 2173 N N . ALA A 1 291 ? -4.021 -9.773 16.767 1.00 91.94 291 ALA A N 1
ATOM 2174 C CA . ALA A 1 291 ? -3.316 -9.912 15.499 1.00 91.94 291 ALA A CA 1
ATOM 2175 C C . ALA A 1 291 ? -4.089 -10.766 14.494 1.00 91.94 291 ALA A C 1
ATOM 2177 O O . ALA A 1 291 ? -4.819 -11.685 14.862 1.00 91.94 291 ALA A O 1
ATOM 2178 N N . LEU A 1 292 ? -3.901 -10.460 13.212 1.00 92.19 292 LEU A N 1
ATOM 2179 C CA . LEU A 1 292 ? -4.330 -11.303 12.101 1.00 92.19 292 LEU A CA 1
ATOM 2180 C C . LEU A 1 292 ? -3.216 -12.295 11.789 1.00 92.19 292 LEU A C 1
ATOM 2182 O O . LEU A 1 292 ? -2.088 -11.879 11.531 1.00 92.19 292 LEU A O 1
ATOM 2186 N N . VAL A 1 293 ? -3.533 -13.585 11.770 1.00 92.56 293 VAL A N 1
ATOM 2187 C CA . VAL A 1 293 ? -2.632 -14.615 11.246 1.00 92.56 293 VAL A CA 1
ATOM 2188 C C . VAL A 1 293 ? -2.817 -14.647 9.737 1.00 92.56 293 VAL A C 1
ATOM 2190 O O . VAL A 1 293 ? -3.927 -14.854 9.250 1.00 92.56 293 VAL A O 1
ATOM 2193 N N . LEU A 1 294 ? -1.750 -14.390 8.993 1.00 89.06 294 LEU A N 1
ATOM 2194 C CA . LEU A 1 294 ? -1.730 -14.386 7.535 1.00 89.06 294 LEU A CA 1
ATOM 2195 C C . LEU A 1 294 ? -1.632 -15.821 6.996 1.00 89.06 294 LEU A C 1
ATOM 2197 O O . LEU A 1 294 ? -1.293 -16.758 7.722 1.00 89.06 294 LEU A O 1
ATOM 2201 N N . GLU A 1 295 ? -1.935 -16.025 5.715 1.00 84.69 295 GLU A N 1
ATOM 2202 C CA . GLU A 1 295 ? -1.820 -17.358 5.091 1.00 84.69 295 GLU A CA 1
ATOM 2203 C C . GLU A 1 295 ? -0.386 -17.915 5.089 1.00 84.69 295 GLU A C 1
ATOM 2205 O O . GLU A 1 295 ? -0.202 -19.128 5.104 1.00 84.69 295 GLU A O 1
ATOM 2210 N N . ASP A 1 296 ? 0.631 -17.049 5.131 1.00 80.12 296 ASP A N 1
ATOM 2211 C CA . ASP A 1 296 ? 2.043 -17.442 5.231 1.00 80.12 296 ASP A CA 1
ATOM 2212 C C . ASP A 1 296 ? 2.498 -17.734 6.676 1.00 80.12 296 ASP A C 1
ATOM 2214 O O . ASP A 1 296 ? 3.688 -17.936 6.925 1.00 80.12 296 ASP A O 1
ATOM 2218 N N . GLY A 1 297 ? 1.562 -17.740 7.630 1.00 82.50 297 GLY A N 1
ATOM 2219 C CA . GLY A 1 297 ? 1.807 -18.013 9.045 1.00 82.50 297 GLY A CA 1
ATOM 2220 C C . GLY A 1 297 ? 2.393 -16.838 9.831 1.00 82.50 297 GLY A C 1
ATOM 2221 O O . GLY A 1 297 ? 2.606 -16.973 11.036 1.00 82.50 297 GLY A O 1
ATOM 2222 N N . LYS A 1 298 ? 2.651 -15.683 9.201 1.00 87.56 298 LYS A N 1
ATOM 2223 C CA . LYS A 1 298 ? 3.073 -14.473 9.922 1.00 87.56 298 LYS A CA 1
ATOM 2224 C C . LYS A 1 298 ? 1.880 -13.786 10.574 1.00 87.56 298 LYS A C 1
ATOM 2226 O O . LYS A 1 298 ? 0.753 -13.906 10.106 1.00 87.56 298 LYS A O 1
ATOM 2231 N N . SER A 1 299 ? 2.144 -12.994 11.609 1.00 87.00 299 SER A N 1
ATOM 2232 C CA . SER A 1 299 ? 1.107 -12.228 12.303 1.00 87.00 299 SER A CA 1
ATOM 2233 C C . SER A 1 299 ? 1.223 -10.735 12.012 1.00 87.00 299 SER A C 1
ATOM 2235 O O . SER A 1 299 ? 2.287 -10.142 12.199 1.00 87.00 299 SER A O 1
ATOM 2237 N N . TRP A 1 300 ? 0.119 -10.106 11.606 1.00 86.25 300 TRP A N 1
ATOM 2238 C CA . TRP A 1 300 ? -0.014 -8.652 11.577 1.00 86.25 300 TRP A CA 1
ATOM 2239 C C . TRP A 1 300 ? -0.716 -8.175 12.847 1.00 86.25 300 TRP A C 1
ATOM 2241 O O . TRP A 1 300 ? -1.918 -8.368 13.024 1.00 86.25 300 TRP A O 1
ATOM 2251 N N . MET A 1 301 ? 0.057 -7.565 13.743 1.00 84.94 301 MET A N 1
ATOM 2252 C CA . MET A 1 301 ? -0.429 -7.064 15.024 1.00 84.94 301 MET A CA 1
ATOM 2253 C C . MET A 1 301 ? -1.098 -5.691 14.888 1.00 84.94 301 MET A C 1
ATOM 2255 O O . MET A 1 301 ? -0.526 -4.761 14.312 1.00 84.94 301 MET A O 1
ATOM 2259 N N . PHE A 1 302 ? -2.273 -5.550 15.499 1.00 81.31 302 PHE A N 1
ATOM 2260 C CA . PHE A 1 302 ? -2.846 -4.254 15.838 1.00 81.31 302 PHE A CA 1
ATOM 2261 C C . PHE A 1 302 ? -2.150 -3.743 17.097 1.00 81.31 302 PHE A C 1
ATOM 2263 O O . PHE A 1 302 ? -2.286 -4.314 18.178 1.00 81.31 302 PHE A O 1
ATOM 2270 N N . VAL A 1 303 ? -1.378 -2.668 16.949 1.00 70.81 303 VAL A N 1
ATOM 2271 C CA . VAL A 1 303 ? -0.766 -1.969 18.087 1.00 70.81 303 VAL A CA 1
ATOM 2272 C C . VAL A 1 303 ? -1.876 -1.472 19.024 1.00 70.81 303 VAL A C 1
ATOM 2274 O O . VAL A 1 303 ? -2.959 -1.141 18.551 1.00 70.81 303 VAL A O 1
ATOM 2277 N N . SER A 1 304 ? -1.635 -1.403 20.338 1.00 71.56 304 SER A N 1
ATOM 2278 C CA . SER A 1 304 ? -2.676 -1.040 21.320 1.00 71.56 304 SER A CA 1
ATOM 2279 C C . SER A 1 304 ? -3.344 0.318 21.043 1.00 71.56 304 SER A C 1
ATOM 2281 O O . SER A 1 304 ? -4.562 0.451 21.134 1.00 71.56 304 SER A O 1
ATOM 2283 N N . SER A 1 305 ? -2.578 1.311 20.585 1.00 74.19 305 SER A N 1
ATOM 2284 C CA . SER A 1 305 ? -3.095 2.608 20.127 1.00 74.19 305 SER A CA 1
ATOM 2285 C C . SER A 1 305 ? -4.053 2.509 18.934 1.00 74.19 305 SER A C 1
ATOM 2287 O O . SER A 1 305 ? -4.733 3.476 18.622 1.00 74.19 305 SER A O 1
ATOM 2289 N N . CYS A 1 306 ? -4.079 1.365 18.247 1.00 72.38 306 CYS A N 1
ATOM 2290 C CA . CYS A 1 306 ? -4.976 1.053 17.140 1.00 72.38 306 CYS A CA 1
ATOM 2291 C C . CYS A 1 306 ? -6.153 0.148 17.541 1.00 72.38 306 CYS A C 1
ATOM 2293 O O . CYS A 1 306 ? -7.109 0.035 16.776 1.00 72.38 306 CYS A O 1
ATOM 2295 N N . SER A 1 307 ? -6.084 -0.527 18.694 1.00 83.62 307 SER A N 1
ATOM 2296 C CA . SER A 1 307 ? -7.152 -1.399 19.198 1.00 83.62 307 SER A CA 1
ATOM 2297 C C . SER A 1 307 ? -8.000 -0.739 20.283 1.00 83.62 307 SER A C 1
ATOM 2299 O O . SER A 1 307 ? -9.104 -1.209 20.530 1.00 83.62 307 SER A O 1
ATOM 2301 N N . MET A 1 308 ? -7.543 0.358 20.887 1.00 90.19 308 MET A N 1
ATOM 2302 C CA . MET A 1 308 ? -8.279 1.109 21.905 1.00 90.19 308 MET A CA 1
ATOM 2303 C C . MET A 1 308 ? -8.441 2.576 21.508 1.00 90.19 308 MET A C 1
ATOM 2305 O O . MET A 1 308 ? -7.510 3.186 20.987 1.00 90.19 308 MET A O 1
ATOM 2309 N N . VAL A 1 309 ? -9.600 3.156 21.815 1.00 86.88 309 VAL A N 1
ATOM 2310 C CA . VAL A 1 309 ? -9.894 4.584 21.635 1.00 86.88 309 VAL A CA 1
ATOM 2311 C C . VAL A 1 309 ? -10.322 5.198 22.961 1.00 86.88 309 VAL A C 1
ATOM 2313 O O . VAL A 1 309 ? -11.182 4.647 23.648 1.00 86.88 309 VAL A O 1
ATOM 2316 N N . ASP A 1 310 ? -9.724 6.329 23.329 1.00 88.06 310 ASP A N 1
ATOM 2317 C CA . ASP A 1 310 ? -10.213 7.149 24.438 1.00 88.06 310 ASP A CA 1
ATOM 2318 C C . ASP A 1 310 ? -11.320 8.072 23.912 1.00 88.06 310 ASP A C 1
ATOM 2320 O O . ASP A 1 310 ? -11.087 8.867 23.002 1.00 88.06 310 ASP A O 1
ATOM 2324 N N . VAL A 1 311 ? -12.538 7.937 24.442 1.00 87.38 311 VAL A N 1
ATOM 2325 C CA . VAL A 1 311 ? -13.708 8.666 23.925 1.00 87.38 311 VAL A CA 1
ATOM 2326 C C . VAL A 1 311 ? -13.965 9.992 24.643 1.00 87.38 311 VAL A C 1
ATOM 2328 O O . VAL A 1 311 ? -14.674 10.837 24.101 1.00 87.38 311 VAL A O 1
ATOM 2331 N N . ASN A 1 312 ? -13.454 10.183 25.868 1.00 86.06 312 ASN A N 1
ATOM 2332 C CA . ASN A 1 312 ? -13.760 11.374 26.683 1.00 86.06 312 ASN A CA 1
ATOM 2333 C C . ASN A 1 312 ? -12.796 11.645 27.862 1.00 86.06 312 ASN A C 1
ATOM 2335 O O . ASN A 1 312 ? -13.133 12.400 28.774 1.00 86.06 312 ASN A O 1
ATOM 2339 N N . GLY A 1 313 ? -11.625 11.013 27.898 1.00 88.50 313 GLY A N 1
ATOM 2340 C CA . GLY A 1 313 ? -10.633 11.103 28.975 1.00 88.50 313 GLY A CA 1
ATOM 2341 C C . GLY A 1 313 ? -10.942 10.247 30.208 1.00 88.50 313 GLY A C 1
ATOM 2342 O O . GLY A 1 313 ? -10.112 10.141 31.112 1.00 88.50 313 GLY A O 1
ATOM 2343 N N . GLN A 1 314 ? -12.125 9.631 30.279 1.00 93.94 314 GLN A N 1
ATOM 2344 C CA . GLN A 1 314 ? -12.540 8.765 31.391 1.00 93.94 314 GLN A CA 1
ATOM 2345 C C . GLN A 1 314 ? -12.879 7.345 30.944 1.00 93.94 314 GLN A C 1
ATOM 2347 O O . GLN A 1 314 ? -12.864 6.424 31.765 1.00 93.94 314 GLN A O 1
ATOM 2352 N N . THR A 1 315 ? -13.209 7.173 29.666 1.00 95.81 315 THR A N 1
ATOM 2353 C CA . THR A 1 315 ? -13.661 5.916 29.079 1.00 95.81 315 THR A CA 1
ATOM 2354 C C . THR A 1 315 ? -12.798 5.562 27.876 1.00 95.81 315 THR A C 1
ATOM 2356 O O . THR A 1 315 ? -12.663 6.358 26.950 1.00 95.81 315 THR A O 1
ATOM 2359 N N . ALA A 1 316 ? -12.261 4.346 27.874 1.00 94.81 316 ALA A N 1
ATOM 2360 C CA . ALA A 1 316 ? -11.530 3.771 26.759 1.00 94.81 316 ALA A CA 1
ATOM 2361 C C . ALA A 1 316 ? -12.293 2.555 26.232 1.00 94.81 316 ALA A C 1
ATOM 2363 O O . ALA A 1 316 ? -12.640 1.653 26.998 1.00 94.81 316 ALA A O 1
ATOM 2364 N N . CYS A 1 317 ? -12.553 2.515 24.932 1.00 95.75 317 CYS A N 1
ATOM 2365 C CA . CYS A 1 317 ? -13.318 1.451 24.293 1.00 95.75 317 CYS A CA 1
ATOM 2366 C C . CYS A 1 317 ? -12.459 0.660 23.308 1.00 95.75 317 CYS A C 1
ATOM 2368 O O . CYS A 1 317 ? -11.534 1.201 22.704 1.00 95.75 317 CYS A O 1
ATOM 2370 N N . LEU A 1 318 ? -12.788 -0.619 23.124 1.00 95.62 318 LEU A N 1
ATOM 2371 C CA . LEU A 1 318 ? -12.210 -1.437 22.063 1.00 95.62 318 LEU A CA 1
ATOM 2372 C C . LEU A 1 318 ? -12.640 -0.857 20.705 1.00 95.62 318 LEU A C 1
ATOM 2374 O O . LEU A 1 318 ? -13.828 -0.819 20.390 1.00 95.62 318 LEU A O 1
ATOM 2378 N N . ALA A 1 319 ? -11.677 -0.437 19.889 1.00 89.31 319 ALA A N 1
ATOM 2379 C CA . ALA A 1 319 ? -11.866 0.270 18.620 1.00 89.31 319 ALA A CA 1
ATOM 2380 C C . ALA A 1 319 ? -12.275 -0.655 17.452 1.00 89.31 319 ALA A C 1
ATOM 2382 O O . ALA A 1 319 ? -11.939 -0.408 16.290 1.00 89.31 319 ALA A O 1
ATOM 2383 N N . PHE A 1 320 ? -12.957 -1.761 17.763 1.00 93.00 320 PHE A N 1
ATOM 2384 C CA . PHE A 1 320 ? -13.469 -2.738 16.807 1.00 93.00 320 PHE A CA 1
ATOM 2385 C C . PHE A 1 320 ? -14.997 -2.712 16.873 1.00 93.00 320 PHE A C 1
ATOM 2387 O O . PHE A 1 320 ? -15.586 -2.806 17.953 1.00 93.00 320 PHE A O 1
ATOM 2394 N N . VAL A 1 321 ? -15.647 -2.622 15.716 1.00 92.44 321 VAL A N 1
ATOM 2395 C CA . VAL A 1 321 ? -17.108 -2.524 15.609 1.00 92.44 321 VAL A CA 1
ATOM 2396 C C . VAL A 1 321 ? -17.687 -3.708 14.848 1.00 92.44 321 VAL A C 1
ATOM 2398 O O . VAL A 1 321 ? -17.081 -4.230 13.913 1.00 92.44 321 VAL A O 1
ATOM 2401 N N . GLU A 1 322 ? -18.882 -4.138 15.234 1.00 93.94 322 GLU A N 1
ATOM 2402 C CA . GLU A 1 322 ? -19.612 -5.159 14.490 1.00 93.94 322 GLU A CA 1
ATOM 2403 C C . GLU A 1 322 ? -20.226 -4.556 13.221 1.00 93.94 322 GLU A C 1
ATOM 2405 O O . GLU A 1 322 ? -20.862 -3.499 13.269 1.00 93.94 322 GLU A O 1
ATOM 2410 N N . MET A 1 323 ? -20.098 -5.245 12.086 1.00 89.50 323 MET A N 1
ATOM 2411 C CA . MET A 1 323 ? -20.804 -4.865 10.862 1.00 89.50 323 MET A CA 1
ATOM 2412 C C . MET A 1 323 ? -22.319 -4.981 11.060 1.00 89.50 323 MET A C 1
ATOM 2414 O O . MET A 1 323 ? -22.844 -6.060 11.336 1.00 89.50 323 MET A O 1
ATOM 2418 N N . LYS A 1 324 ? -23.041 -3.873 10.876 1.00 84.94 324 LYS A N 1
ATOM 2419 C CA . LYS A 1 324 ? -24.509 -3.853 10.921 1.00 84.94 324 LYS A CA 1
ATOM 2420 C C . LYS A 1 324 ? -25.087 -4.133 9.529 1.00 84.94 324 LYS A C 1
ATOM 2422 O O . LYS A 1 324 ? -24.501 -3.754 8.521 1.00 84.94 324 LYS A O 1
ATOM 2427 N N . GLY A 1 325 ? -26.233 -4.815 9.477 1.00 83.62 325 GLY A N 1
ATOM 2428 C CA . GLY A 1 325 ? -26.904 -5.176 8.218 1.00 83.62 325 GLY A CA 1
ATOM 2429 C C . GLY A 1 325 ? -26.263 -6.335 7.440 1.00 83.62 325 GLY A C 1
ATOM 2430 O O . GLY A 1 325 ? -26.675 -6.604 6.317 1.00 83.62 325 GLY A O 1
ATOM 2431 N N . VAL A 1 326 ? -25.285 -7.032 8.028 1.00 85.69 326 VAL A N 1
ATOM 2432 C CA . VAL A 1 326 ? -24.579 -8.174 7.425 1.00 85.69 326 VAL A CA 1
ATOM 2433 C C . VAL A 1 326 ? -24.892 -9.445 8.214 1.00 85.69 326 VAL A C 1
ATOM 2435 O O . VAL A 1 326 ? -24.904 -9.424 9.445 1.00 85.69 326 VAL A O 1
ATOM 2438 N N . LYS A 1 327 ? -25.146 -10.563 7.522 1.00 87.19 327 LYS A N 1
ATOM 2439 C CA . LYS A 1 327 ? -25.384 -11.863 8.169 1.00 87.19 327 LYS A CA 1
ATOM 2440 C C . LYS A 1 327 ? -24.062 -12.509 8.594 1.00 87.19 327 LYS A C 1
ATOM 2442 O O . LYS A 1 327 ? -23.054 -12.408 7.898 1.00 87.19 327 LYS A O 1
ATOM 2447 N N . ALA A 1 328 ? -24.075 -13.204 9.730 1.00 88.56 328 ALA A N 1
ATOM 2448 C CA . ALA A 1 328 ? -22.948 -14.026 10.166 1.00 88.56 328 ALA A CA 1
ATOM 2449 C C . ALA A 1 328 ? -22.609 -15.077 9.092 1.00 88.56 328 ALA A C 1
ATOM 2451 O O . ALA A 1 328 ? -23.508 -15.752 8.590 1.00 88.56 328 ALA A O 1
ATOM 2452 N N . GLY A 1 329 ? -21.328 -15.200 8.740 1.00 84.12 329 GLY A N 1
ATOM 2453 C CA . GLY A 1 329 ? -20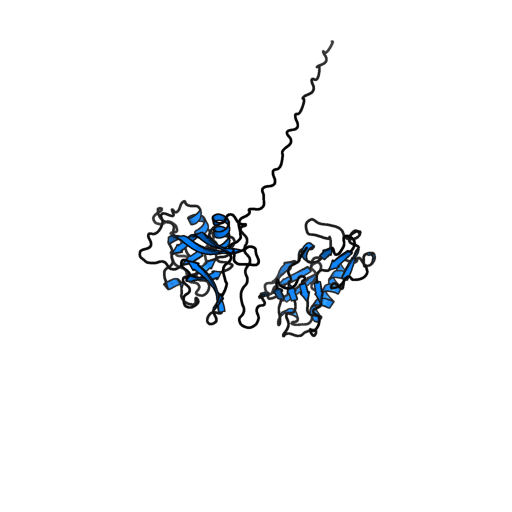.848 -16.165 7.745 1.00 84.12 329 GLY A CA 1
ATOM 2454 C C . GLY A 1 329 ? -21.165 -15.808 6.289 1.00 84.12 329 GLY A C 1
ATOM 2455 O O . GLY A 1 329 ? -20.969 -16.644 5.411 1.00 84.12 329 GLY A O 1
ATOM 2456 N N . ASP A 1 330 ? -21.646 -14.592 6.005 1.00 83.69 330 ASP A N 1
ATOM 2457 C CA . ASP A 1 330 ? -21.859 -14.136 4.630 1.00 83.69 330 ASP A CA 1
ATOM 2458 C C . ASP A 1 330 ? -20.518 -13.947 3.903 1.00 83.69 330 ASP A C 1
ATOM 2460 O O . ASP A 1 330 ? -19.804 -12.958 4.101 1.00 83.69 330 ASP A O 1
ATOM 2464 N N . LEU A 1 331 ? -20.177 -14.923 3.059 1.00 76.62 331 LEU A N 1
ATOM 2465 C CA . LEU A 1 331 ? -18.924 -14.976 2.304 1.00 76.62 331 LEU A CA 1
ATOM 2466 C C . LEU A 1 331 ? -18.858 -13.943 1.165 1.00 76.62 331 LEU A C 1
ATOM 2468 O O . LEU A 1 331 ? -17.785 -13.733 0.597 1.00 76.62 331 LEU A O 1
ATOM 2472 N N . ALA A 1 332 ? -19.978 -13.289 0.824 1.00 73.94 332 ALA A N 1
ATOM 2473 C CA . ALA A 1 332 ? -19.986 -12.178 -0.126 1.00 73.94 332 ALA A CA 1
ATOM 2474 C C . ALA A 1 332 ? -19.464 -10.874 0.503 1.00 73.94 332 ALA A C 1
ATOM 2476 O O . ALA A 1 332 ? -19.050 -9.960 -0.215 1.00 73.94 332 ALA A O 1
ATOM 2477 N N . VAL A 1 333 ? -19.453 -10.787 1.838 1.00 78.69 333 VAL A N 1
ATOM 2478 C CA . VAL A 1 333 ? -18.959 -9.634 2.597 1.00 78.69 333 VAL A CA 1
ATOM 2479 C C . VAL A 1 333 ? -17.593 -9.946 3.196 1.00 78.69 333 VAL A C 1
ATOM 2481 O O . VAL A 1 333 ? -17.301 -11.078 3.581 1.00 78.69 333 VAL A O 1
ATOM 2484 N N . ALA A 1 334 ? -16.739 -8.927 3.291 1.00 84.06 334 ALA A N 1
ATOM 2485 C CA . ALA A 1 334 ? -15.450 -9.077 3.945 1.00 84.06 334 ALA A CA 1
ATOM 2486 C C . ALA A 1 334 ? -15.603 -9.481 5.415 1.00 84.06 334 ALA A C 1
ATOM 2488 O O . ALA A 1 334 ? -16.489 -8.992 6.113 1.00 84.06 334 ALA A O 1
ATOM 2489 N N . ALA A 1 335 ? -14.728 -10.363 5.894 1.00 89.50 335 ALA A N 1
ATOM 2490 C CA . ALA A 1 335 ? -14.778 -10.820 7.278 1.00 89.50 335 ALA A CA 1
ATOM 2491 C C . ALA A 1 335 ? -14.269 -9.734 8.238 1.00 89.50 335 ALA A C 1
ATOM 2493 O O . ALA A 1 335 ? -14.806 -9.548 9.329 1.00 89.50 335 ALA A O 1
ATOM 2494 N N . VAL A 1 336 ? -13.258 -8.982 7.801 1.00 90.75 336 VAL A N 1
ATOM 2495 C CA . VAL A 1 336 ? -12.688 -7.834 8.512 1.00 90.75 336 VAL A CA 1
ATOM 2496 C C . VAL A 1 336 ? -12.522 -6.699 7.512 1.00 90.75 336 VAL A C 1
ATOM 2498 O O . VAL A 1 336 ? -12.063 -6.928 6.402 1.00 90.75 336 VAL A O 1
ATOM 2501 N N . VAL A 1 337 ? -12.854 -5.473 7.893 1.00 86.88 337 VAL A N 1
ATOM 2502 C CA . VAL A 1 337 ? -12.521 -4.243 7.172 1.00 86.88 337 VAL A CA 1
ATOM 2503 C C . VAL A 1 337 ? -11.685 -3.393 8.118 1.00 86.88 337 VAL A C 1
ATOM 2505 O O . VAL A 1 337 ? -12.210 -2.801 9.055 1.00 86.88 337 VAL A O 1
ATOM 2508 N N . VAL A 1 338 ? -10.378 -3.354 7.893 1.00 84.00 338 VAL A N 1
ATOM 2509 C CA . VAL A 1 338 ? -9.417 -2.540 8.636 1.00 84.00 338 VAL A CA 1
ATOM 2510 C C . VAL A 1 338 ? -9.592 -1.078 8.239 1.00 84.00 338 VAL A C 1
ATOM 2512 O O . VAL A 1 338 ? -9.349 -0.702 7.088 1.00 84.00 338 VAL A O 1
ATOM 2515 N N . GLY A 1 339 ? -10.043 -0.282 9.207 1.00 69.19 339 GLY A N 1
ATOM 2516 C CA . GLY A 1 339 ? -10.256 1.155 9.086 1.00 69.19 339 GLY A CA 1
ATOM 2517 C C . GLY A 1 339 ? -9.010 1.985 9.374 1.00 69.19 339 GLY A C 1
ATOM 2518 O O . GLY A 1 339 ? -7.973 1.466 9.789 1.00 69.19 339 GLY A O 1
ATOM 2519 N N . GLY A 1 340 ? -9.120 3.298 9.181 1.00 55.56 340 GLY A N 1
ATOM 2520 C CA . GLY A 1 340 ? -8.112 4.244 9.654 1.00 55.56 340 GLY A CA 1
ATOM 2521 C C . GLY A 1 340 ? -8.386 4.607 11.105 1.00 55.56 340 GLY A C 1
ATOM 2522 O O . GLY A 1 340 ? -9.449 5.142 11.380 1.00 55.56 340 GLY A O 1
ATOM 2523 N N . VAL A 1 341 ? -7.444 4.348 12.015 1.00 48.69 341 VAL A N 1
ATOM 2524 C CA . VAL A 1 341 ? -7.576 4.761 13.418 1.00 48.69 341 VAL A CA 1
ATOM 2525 C C . VAL A 1 341 ? -7.374 6.271 13.486 1.00 48.69 341 VAL A C 1
ATOM 2527 O O . VAL A 1 341 ? -6.248 6.764 13.476 1.00 48.69 341 VAL A O 1
ATOM 2530 N N . LEU A 1 342 ? -8.484 7.003 13.477 1.00 32.16 342 LEU A N 1
ATOM 2531 C CA . LEU A 1 342 ? -8.513 8.421 13.804 1.00 32.16 342 LEU A CA 1
ATOM 2532 C C . LEU A 1 342 ? -8.409 8.525 15.327 1.00 32.16 342 LEU A C 1
ATOM 2534 O O . LEU A 1 342 ? -9.399 8.321 16.028 1.00 32.16 342 LEU A O 1
ATOM 2538 N N . THR A 1 343 ? -7.197 8.760 15.824 1.00 31.77 343 THR A N 1
ATOM 2539 C CA . THR A 1 343 ? -6.987 9.330 17.161 1.00 31.77 343 THR A CA 1
ATOM 2540 C C . THR A 1 343 ? -7.213 10.828 17.111 1.00 31.77 343 THR A C 1
ATOM 2542 O O . THR A 1 343 ? -6.625 11.444 16.188 1.00 31.77 343 THR A O 1
#

Organism: NCBI:txid422564

pLDDT: mean 80.26, std 16.66, range [31.77, 97.94]

Foldseek 3Di:
DDDDDDDDDDDDDDDDDDPPPDDPAPPFFAWDWDWDQFPPLRFIWTQWFPRFTATEDAQFQFAAFADDPPPDQDFPFCPDPVLCLLAVDDDPPPVVCPCQQVPRRFGWHWGADPVVRDTDTWGKHWGWTWTFGDPVPDTDGIDTQIAIHTHDDCVRCPSPHPRHGYHQYNYPTCRGPLNSSCVRRVHDSDDDDQHQDPPDSWAFFAFDFKDWLNHTFDAPPCLQVQQHETEDQVDQFKEFEPRRVVSVVVSQCVQQVPPVFFDDDDPPFDTKGFPVPFPADPQGTPGIWMWTQGPVRDTDIDGNLRQWDDDDNTMIGGRYGYDPPHDHSPSVHHRMYGYHNDD

InterPro domains:
  IPR001461 Aspartic peptidase A1 [PTHR47965] (199-340)
  IPR021109 Aspartic peptidase domain superfamily [G3DSA:2.40.70.10] (27-210)
  IPR021109 Aspartic peptidase domain superfamily [SSF50630] (36-339)
  IPR032799 Xylanase inhibitor, C-terminal [PF14541] (203-340)
  IPR032861 Xylanase inhibitor, N-terminal [PF14543] (54-199)

=== Feature glossary ===
Key to the feature types in this record:

pLDDT. pLDDT is the predicted lDDT-Cα score: AlphaFold's confidence that the local environment of each residue (all inter-atomic distances within 15 Å) is correctly placed. It is a per-residue number between 0 and 100, with higher meaning more reliable.

Radius of gyration, Cα contacts, bounding box. The geometric summary reports three shape descriptors. Rg (radius of gyration) measures how spread out the Cα atoms are about their centre of mass; compact globular proteins have small Rg, elongated or unfolded ones large. Cα contacts (<8 Å, |i−j|>4) count long-range residue pairs in spatial proximity — high for tightly packed folds, near zero for rods or random coil. The bounding-box extents give the protein's footprint along x, y, z in Å.

Backbone torsions (φ/ψ). Backbone dihedral angles. Every residue except chain termini has a φ (preceding-C → N → Cα → C) and a ψ (N → Cα → C → next-N). They are reported in degrees following the IUPAC sign convention. Secondary structure is essentially a statement about which (φ, ψ) basin each residue occupies.

Contact-map, Ramachandran, and PAE plots. Plot images: a contact map (which residues are close in 3D, as an N×N binary image), a Ramachandran scatter (backbone torsion angles, revealing secondary-structure composition at a glance), and — for AlphaFold structures — a PAE heatmap (pairwise prediction confidence).

Predicted aligned error. Predicted Aligned Error (PAE) is an AlphaFold confidence matrix: entry (i, j) is the expected error in the position of residue j, in ångströms, when the prediction is superimposed on the true structure at residue i. Low PAE within a block of residues means that block is internally rigid and well-predicted; high PAE between two blocks means their relative placement is uncertain even if each block individually is confident.

Secondary structure (3-state, P-SEA). Three-state secondary structure (P-SEA) collapses the eight DSSP classes into helix (a), strand (b), and coil (c). P-SEA assigns these from Cα geometry alone — distances and angles — without requiring backbone oxygens, so it works on any Cα trace.

Solvent-accessible surface area. Solvent-accessible surface area (SASA) is the area in Å² traced out by the centre of a 1.4 Å probe sphere (a water molecule) rolled over the protein's van der Waals surface (Shrake–Rupley / Lee–Richards construction). Buried residues have near-zero SASA; fully exposed residues can exceed 200 Å². The total SASA scales roughly with the number of surface residues.

Foldseek 3Di. The Foldseek 3Di string encodes local tertiary geometry as a 20-letter alphabet — one character per residue — derived from the relative positions of nearby Cα atoms. Unlike the amino-acid sequence, 3Di is a direct function of the 3D structure, so two proteins with the same fold have similar 3Di strings even at low sequence identity.

B-factor. For experimental (PDB) structures, the B-factor (temperature factor) quantifies the positional spread of each atom in the crystal — a combination of thermal vibration and static disorder — in units of Å². High B-factors mark flexible loops or poorly resolved regions; low B-factors mark the rigid, well-ordered core.

mmCIF coordinates. The mmCIF block holds the 3D Cartesian coordinates of each backbone atom (N, Cα, C, O) in ångströms. mmCIF is the PDB's canonical archive format — a tagged-loop text representation of the atomic model.

InterPro / GO / CATH / organism. Functional annotations link the protein to curated databases. InterPro entries identify conserved domains and families by matching the sequence against member-database signatures (Pfam, PROSITE, CDD, …). Gene Ontology (GO) terms describe molecular function, biological process, and cellular component in a controlled vocabulary. CATH places the structure in a hierarchical fold classification (Class/Architecture/Topology/Homologous-superfamily). The organism is the source species.

Rendered structure images. Structure images are PyMOL renders from six orthogonal camera directions. Cartoon representation draws helices as coils and strands as arrows; sticks shows the backbone as bonds; surface shows the solvent-excluded envelope. Rainbow coloring maps sequence position to hue (blue→red, N→C); chain coloring assigns a distinct color per polypeptide.

Sequence. This is the polypeptide sequence — one letter per residue, N-terminus first. Length ranges from a few dozen residues for small domains to over a thousand for large multi-domain proteins.

Secondary structure (8-state, DSSP). The SS8 string is DSSP's per-residue secondary-structure call. α-helix (H) means an i→i+4 H-bond ladder; β-strand (E) means the residue participates in a β-sheet; 3₁₀ (G) and π (I) are tighter and wider helices; T/S are turns/bends; '-' is loop.

Nearest PDB structures. Structural nearest neighbors (via Foldseek easy-search vs the PDB). Reported per hit: target PDB id, E-value, and alignment TM-score. A TM-score above ~0.5 is the conventional threshold for 'same fold'.